Protein AF-A0AAN9YQV9-F1 (afdb_monomer)

Nearest PDB structures (foldseek):
  4joi-assembly2_B  TM=7.144E-01  e=4.362E-05  Homo sapiens
  8soj-assembly1_B  TM=6.195E-01  e=3.407E-05  Enterovirus A71
  6w6w-assembly1_C  TM=7.157E-01  e=1.698E-04  Homo sapiens
  8c5y-assembly1_B  TM=7.338E-01  e=3.504E-03  Pyrococcus abyssi
  2pqa-assembly2_C  TM=7.792E-01  e=1.002E-02  Homo sapiens

Organism: NCBI:txid117547

Foldseek 3Di:
DWFFADWDDDFQKIWTWTGPPPPDTAIEMFGEDGDPPVPPPDDDDDDDDDDDDDDDDDDDPDPDQDARHVVVPPDDGGWDKDFDADWDADPNGTHGHGPTMDTDDDPVVVVVVVVVVVCCCVVPVVDDDDDDPVVVVVVVVVVVVVVVVVVVVVVVVVVVVVVVVVVVVVVVVVVVVVVVVVVVVPPPPDDDDDDDDDDDDDDDDYDDDDDDD

Structure (mmCIF, N/CA/C/O backbone):
data_AF-A0AAN9YQV9-F1
#
_entry.id   AF-A0AAN9YQV9-F1
#
loop_
_atom_site.group_PDB
_atom_site.id
_atom_site.type_symbol
_atom_site.label_atom_id
_atom_site.label_alt_id
_atom_site.label_comp_id
_atom_site.label_asym_id
_atom_site.label_entity_id
_atom_site.label_seq_id
_atom_site.pdbx_PDB_ins_code
_atom_site.Cartn_x
_atom_site.Cartn_y
_atom_site.Cartn_z
_atom_site.occupancy
_atom_site.B_iso_or_equiv
_atom_site.auth_seq_id
_atom_site.auth_comp_id
_atom_site.auth_asym_id
_atom_site.auth_atom_id
_atom_site.pdbx_PDB_model_num
ATOM 1 N N . MET A 1 1 ? 9.125 -5.423 -6.466 1.00 82.06 1 MET A N 1
ATOM 2 C CA . MET A 1 1 ? 10.098 -5.442 -7.576 1.00 8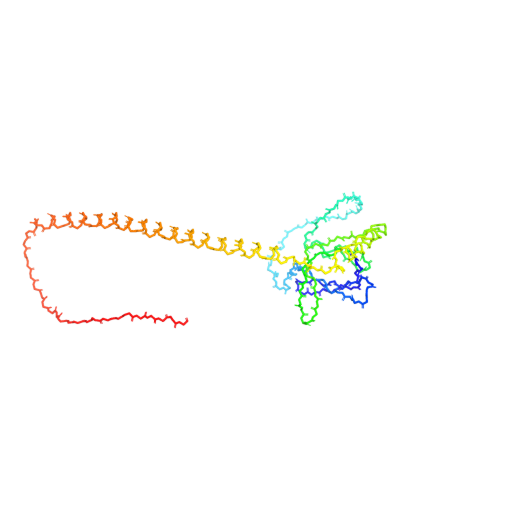2.06 1 MET A CA 1
ATOM 3 C C . MET A 1 1 ? 9.494 -6.259 -8.679 1.00 82.06 1 MET A C 1
ATOM 5 O O . MET A 1 1 ? 9.332 -7.452 -8.470 1.00 82.06 1 MET A O 1
ATOM 9 N N . TRP A 1 2 ? 9.198 -5.621 -9.800 1.00 88.88 2 TRP A N 1
ATOM 10 C CA . TRP A 1 2 ? 8.459 -6.203 -10.906 1.00 88.88 2 TRP A CA 1
ATOM 11 C C . TRP A 1 2 ? 8.964 -5.627 -12.246 1.00 88.88 2 TRP A C 1
ATOM 13 O O . TRP A 1 2 ? 9.570 -4.553 -12.249 1.00 88.88 2 TRP A O 1
ATOM 23 N N . VAL A 1 3 ? 8.723 -6.312 -13.364 1.00 94.00 3 VAL A N 1
ATOM 24 C CA . VAL A 1 3 ? 9.145 -5.907 -14.717 1.00 94.00 3 VAL A CA 1
ATOM 25 C C . VAL A 1 3 ? 8.000 -5.202 -15.437 1.00 94.00 3 VAL A C 1
ATOM 27 O O . VAL A 1 3 ? 6.880 -5.706 -15.469 1.00 94.00 3 VAL A O 1
ATOM 30 N N . VAL A 1 4 ? 8.264 -4.047 -16.045 1.00 95.31 4 VAL A N 1
ATOM 31 C CA . VAL A 1 4 ? 7.284 -3.371 -16.910 1.00 95.31 4 VAL A CA 1
ATOM 32 C C . VAL A 1 4 ? 7.155 -4.141 -18.222 1.00 95.31 4 VAL A C 1
ATOM 34 O O . VAL A 1 4 ? 8.139 -4.293 -18.940 1.00 95.31 4 VAL A O 1
ATOM 37 N N . VAL A 1 5 ? 5.952 -4.606 -18.556 1.00 96.56 5 VAL A N 1
ATOM 38 C CA . VAL A 1 5 ? 5.695 -5.403 -19.771 1.00 96.56 5 VAL A CA 1
ATOM 39 C C . VAL A 1 5 ? 4.868 -4.662 -20.820 1.00 96.56 5 VAL A C 1
ATOM 41 O O . VAL A 1 5 ? 4.976 -4.973 -22.001 1.00 96.56 5 VAL A O 1
ATOM 44 N N . ALA A 1 6 ? 4.086 -3.658 -20.418 1.00 96.19 6 ALA A N 1
ATOM 45 C CA . ALA A 1 6 ? 3.386 -2.775 -21.347 1.00 96.19 6 ALA A CA 1
ATOM 46 C C . ALA A 1 6 ? 3.197 -1.377 -20.753 1.00 96.19 6 ALA A C 1
ATOM 48 O O . ALA A 1 6 ? 3.168 -1.207 -19.529 1.00 96.19 6 ALA A O 1
ATOM 49 N N . ILE A 1 7 ? 3.060 -0.388 -21.635 1.00 94.88 7 ILE A N 1
ATOM 50 C CA . ILE A 1 7 ? 2.764 1.002 -21.294 1.00 94.88 7 ILE A CA 1
ATOM 51 C C . ILE A 1 7 ? 1.634 1.471 -22.201 1.00 94.88 7 ILE A C 1
ATOM 53 O O . ILE A 1 7 ? 1.783 1.487 -23.420 1.00 94.88 7 ILE A O 1
ATOM 57 N N . ASP A 1 8 ? 0.536 1.891 -21.587 1.00 93.69 8 ASP A N 1
ATOM 58 C CA . ASP A 1 8 ? -0.630 2.429 -22.268 1.00 93.69 8 ASP A CA 1
ATOM 59 C C . ASP A 1 8 ? -0.813 3.900 -21.887 1.00 93.69 8 ASP A C 1
ATOM 61 O O . ASP A 1 8 ? -0.971 4.259 -20.713 1.00 93.69 8 ASP A O 1
ATOM 65 N N . ASP A 1 9 ? -0.795 4.766 -22.896 1.00 90.25 9 ASP A N 1
ATOM 66 C CA . ASP A 1 9 ? -1.004 6.200 -22.738 1.00 90.25 9 ASP A CA 1
ATOM 67 C C . ASP A 1 9 ? -2.446 6.586 -23.042 1.00 90.25 9 ASP A C 1
ATOM 69 O O . ASP A 1 9 ? -2.949 6.418 -24.153 1.00 90.25 9 ASP A O 1
ATOM 73 N N . PHE A 1 10 ? -3.098 7.191 -22.055 1.00 88.19 10 PHE A N 1
ATOM 74 C CA . PHE A 1 10 ? -4.446 7.719 -22.171 1.00 88.19 10 PHE A CA 1
ATOM 75 C C . PHE A 1 10 ? -4.474 9.211 -21.841 1.00 88.19 10 PHE A C 1
ATOM 77 O O . PHE A 1 10 ? -3.552 9.797 -21.267 1.00 88.19 10 PHE A O 1
ATOM 84 N N . TYR A 1 11 ? -5.584 9.868 -22.175 1.00 86.19 11 TYR A N 1
ATOM 85 C CA . TYR A 1 11 ? -5.734 11.289 -21.892 1.00 86.19 11 TYR A CA 1
ATOM 86 C C . TYR A 1 11 ? -5.703 11.563 -20.375 1.00 86.19 11 TYR A C 1
ATOM 88 O O . TYR A 1 11 ? -6.636 11.232 -19.637 1.00 86.19 11 TYR A O 1
ATOM 96 N N . GLY A 1 12 ? -4.618 12.188 -19.911 1.00 85.38 12 GLY A N 1
ATOM 97 C CA . GLY A 1 12 ? -4.399 12.557 -18.508 1.00 85.38 12 GLY A CA 1
ATOM 98 C C . GLY A 1 12 ? -4.002 11.405 -17.578 1.00 85.38 12 GLY A C 1
ATOM 99 O O . GLY A 1 12 ? -3.988 11.596 -16.361 1.00 85.38 12 GLY A O 1
ATOM 100 N N . HIS A 1 13 ? -3.711 10.215 -18.109 1.00 88.00 13 HIS A N 1
ATOM 101 C CA . HIS A 1 13 ? -3.176 9.110 -17.317 1.00 88.00 13 HIS A CA 1
ATOM 102 C C . HIS A 1 13 ? -2.317 8.166 -18.158 1.00 88.00 13 HIS A C 1
ATOM 104 O O . HIS A 1 13 ? -2.612 7.914 -19.320 1.00 88.00 13 HIS A O 1
ATOM 110 N N . ARG A 1 14 ? -1.274 7.614 -17.540 1.00 91.19 14 ARG A N 1
ATOM 111 C CA . ARG A 1 14 ? -0.438 6.546 -18.097 1.00 91.19 14 ARG A CA 1
ATOM 112 C C . ARG A 1 14 ? -0.624 5.295 -17.248 1.00 91.19 14 ARG A C 1
ATOM 114 O O . ARG A 1 14 ? -0.643 5.385 -16.016 1.00 91.19 14 ARG A O 1
ATOM 121 N N . VAL A 1 15 ? -0.791 4.149 -17.893 1.00 93.31 15 VAL A N 1
ATOM 122 C CA . VAL A 1 15 ? -0.968 2.848 -17.245 1.00 93.31 15 VAL A CA 1
ATOM 123 C C . VAL A 1 15 ? 0.216 1.962 -17.602 1.00 93.31 15 VAL A C 1
ATOM 125 O O . VAL A 1 15 ? 0.595 1.853 -18.759 1.00 93.31 15 VAL A O 1
ATOM 128 N N . TYR A 1 16 ? 0.812 1.346 -16.591 1.00 94.81 16 TYR A N 1
ATOM 129 C CA . TYR A 1 16 ? 1.874 0.363 -16.734 1.00 94.81 16 TYR A CA 1
ATOM 130 C C . TYR A 1 16 ? 1.301 -1.007 -16.426 1.00 94.81 16 TYR A C 1
ATOM 132 O O . TYR A 1 16 ? 0.746 -1.201 -15.344 1.00 94.81 16 TYR A O 1
ATOM 140 N N . THR A 1 17 ? 1.479 -1.960 -17.327 1.00 96.19 17 THR A N 1
ATOM 141 C CA . THR A 1 17 ? 1.268 -3.369 -16.998 1.00 96.19 17 THR A CA 1
ATOM 142 C C . THR A 1 17 ? 2.578 -3.929 -16.495 1.00 96.19 17 THR A C 1
ATOM 144 O O . THR A 1 17 ? 3.624 -3.756 -17.127 1.00 96.19 17 THR A O 1
ATOM 147 N N . ILE A 1 18 ? 2.526 -4.559 -15.328 1.00 95.06 18 ILE A N 1
ATOM 148 C CA . ILE A 1 18 ? 3.714 -4.977 -14.609 1.00 95.06 18 ILE A CA 1
ATOM 149 C C . ILE A 1 18 ? 3.600 -6.460 -14.237 1.00 95.06 18 ILE A C 1
ATOM 151 O O . ILE A 1 18 ? 2.559 -6.893 -13.743 1.00 95.06 18 ILE A O 1
ATOM 155 N N . ASP A 1 19 ? 4.673 -7.215 -14.475 1.00 95.25 19 ASP A N 1
ATOM 156 C CA . ASP A 1 19 ? 4.779 -8.648 -14.200 1.00 95.25 19 ASP A CA 1
ATOM 157 C C . ASP A 1 19 ? 5.777 -8.933 -13.070 1.00 95.25 19 ASP A C 1
ATOM 159 O O . ASP A 1 19 ? 6.893 -8.408 -13.045 1.00 95.25 19 ASP A O 1
ATOM 163 N N . ASP A 1 20 ? 5.372 -9.778 -12.129 1.00 90.81 20 ASP A N 1
ATOM 164 C CA . ASP A 1 20 ? 6.203 -10.250 -11.022 1.00 90.81 20 ASP A CA 1
ATOM 165 C C . ASP A 1 20 ? 6.533 -11.743 -11.102 1.00 90.81 20 ASP A C 1
ATOM 167 O O . ASP A 1 20 ? 7.094 -12.300 -10.156 1.00 90.81 20 ASP A O 1
ATOM 171 N N . SER A 1 21 ? 6.198 -12.380 -12.230 1.00 86.50 21 SER A N 1
ATOM 172 C CA . SER A 1 21 ? 6.422 -13.800 -12.493 1.00 86.50 21 SER A CA 1
ATOM 173 C C . SER A 1 21 ? 5.677 -14.736 -11.531 1.00 86.50 21 SER A C 1
ATOM 175 O O . SER A 1 21 ? 5.987 -15.926 -11.465 1.00 86.50 21 SER A O 1
ATOM 177 N N . THR A 1 22 ? 4.667 -14.240 -10.802 1.00 85.62 22 THR A N 1
ATOM 178 C CA . THR A 1 22 ? 3.795 -15.076 -9.954 1.00 85.62 22 THR A CA 1
ATOM 179 C C . THR A 1 22 ? 2.578 -15.638 -10.693 1.00 85.62 22 THR A C 1
ATOM 181 O O . THR A 1 22 ? 1.865 -16.477 -10.140 1.00 85.62 22 THR A O 1
ATOM 184 N N . GLY A 1 23 ? 2.373 -15.233 -11.952 1.00 85.38 23 GLY A N 1
ATOM 185 C CA . GLY A 1 23 ? 1.369 -15.792 -12.862 1.00 85.38 23 GLY A CA 1
ATOM 186 C C . GLY A 1 23 ? 0.218 -14.852 -13.235 1.00 85.38 23 GLY A C 1
ATOM 187 O O . GLY A 1 23 ? -0.575 -15.208 -14.102 1.00 85.38 23 GLY A O 1
ATOM 188 N N . GLU A 1 24 ? 0.125 -13.659 -12.640 1.00 90.88 24 GLU A N 1
ATOM 189 C CA . GLU A 1 24 ? -0.841 -12.627 -13.038 1.00 90.88 24 GLU A CA 1
ATOM 190 C C . GLU A 1 24 ? -0.168 -11.249 -13.062 1.00 90.88 24 GLU A C 1
ATOM 192 O O . GLU A 1 24 ? 0.472 -10.841 -12.094 1.00 90.88 24 GLU A O 1
ATOM 197 N N . CYS A 1 25 ? -0.324 -10.517 -14.166 1.00 94.56 25 CYS A N 1
ATOM 198 C CA . CYS A 1 25 ? 0.151 -9.140 -14.263 1.00 94.56 25 CYS A CA 1
ATOM 199 C C . CYS A 1 25 ? -0.828 -8.176 -13.586 1.00 94.56 25 CYS A C 1
ATOM 201 O O . CYS A 1 25 ? -2.038 -8.408 -13.555 1.00 94.56 25 CYS A O 1
ATOM 203 N N . ILE A 1 26 ? -0.315 -7.045 -13.107 1.00 95.38 26 ILE A N 1
ATOM 204 C CA . ILE A 1 26 ? -1.132 -5.996 -12.497 1.00 95.38 26 ILE A CA 1
ATOM 205 C C . ILE A 1 26 ? -0.931 -4.652 -13.188 1.00 95.38 26 ILE A C 1
ATOM 207 O O . ILE A 1 26 ? 0.186 -4.237 -13.501 1.00 95.38 26 ILE A O 1
ATOM 211 N N . GLU A 1 27 ? -2.036 -3.944 -13.392 1.00 95.31 27 GLU A N 1
ATOM 212 C CA . GLU A 1 27 ? -2.019 -2.590 -13.927 1.00 95.31 27 GLU A CA 1
ATOM 213 C C . GLU A 1 27 ? -1.689 -1.569 -12.834 1.00 95.31 27 GLU A C 1
ATOM 215 O O . GLU A 1 27 ? -2.229 -1.596 -11.722 1.00 95.31 27 GLU A O 1
ATOM 220 N N . CYS A 1 28 ? -0.842 -0.605 -13.173 1.00 94.19 28 CYS A N 1
ATOM 221 C CA . CYS A 1 28 ? -0.429 0.482 -12.303 1.00 94.19 28 CYS A CA 1
ATOM 222 C C . CYS A 1 28 ? -0.639 1.823 -13.013 1.00 94.19 28 CYS A C 1
ATOM 224 O O . CYS A 1 28 ? -0.009 2.100 -14.025 1.00 94.19 28 CYS A O 1
ATOM 226 N N . SER A 1 29 ? -1.507 2.683 -12.483 1.00 92.75 29 SER A N 1
ATOM 227 C CA . SER A 1 29 ? -1.867 3.961 -13.107 1.00 92.75 29 SER A CA 1
ATOM 228 C C . SER A 1 29 ? -1.168 5.146 -12.441 1.00 92.75 29 SER A C 1
ATOM 230 O O . SER A 1 29 ? -1.159 5.243 -11.206 1.00 92.75 29 SER A O 1
ATOM 232 N N . VAL A 1 30 ? -0.697 6.097 -13.245 1.00 90.88 30 VAL A N 1
ATOM 233 C CA . VAL A 1 30 ? -0.234 7.420 -12.808 1.00 90.88 30 VAL A CA 1
ATOM 234 C C . VAL A 1 30 ? -0.997 8.518 -13.550 1.00 90.88 30 VAL A C 1
ATOM 236 O O . VAL A 1 30 ? -1.271 8.410 -14.743 1.00 90.88 30 VAL A O 1
ATOM 239 N N . GLU A 1 31 ? -1.362 9.582 -12.839 1.00 87.88 31 GLU A N 1
ATOM 240 C CA . GLU A 1 31 ? -1.959 10.771 -13.453 1.00 87.88 31 GLU A CA 1
ATOM 241 C C . GLU A 1 31 ? -0.864 11.571 -14.161 1.00 87.88 31 GLU A C 1
ATOM 243 O O . GLU A 1 31 ? 0.146 11.935 -13.551 1.00 87.88 31 GLU A O 1
ATOM 248 N N . THR A 1 32 ? -1.071 11.847 -15.446 1.00 81.50 32 THR A N 1
ATOM 249 C CA . THR A 1 32 ? -0.168 12.665 -16.256 1.00 81.50 32 THR A CA 1
ATOM 250 C C . THR A 1 32 ? -0.794 14.040 -16.495 1.00 81.50 32 THR A C 1
ATOM 252 O O . THR A 1 32 ? -2.023 14.161 -16.580 1.00 81.50 32 THR A O 1
ATOM 255 N N . PRO A 1 33 ? 0.012 15.115 -16.583 1.00 74.06 33 PRO A N 1
ATOM 256 C CA . PRO A 1 33 ? -0.499 16.419 -16.982 1.00 74.06 33 PRO A CA 1
ATOM 257 C C . PRO A 1 33 ? -1.235 16.299 -18.320 1.00 74.06 33 PRO A C 1
ATOM 259 O O . PRO A 1 33 ? -0.728 15.690 -19.261 1.00 74.06 33 PRO A O 1
ATOM 262 N N . LYS A 1 34 ? -2.445 16.864 -18.406 1.00 67.50 34 LYS A N 1
ATOM 263 C CA . LYS A 1 34 ? -3.224 16.836 -19.650 1.00 67.50 34 LYS A CA 1
ATOM 264 C C . LYS A 1 34 ? -2.427 17.550 -20.746 1.00 67.50 34 LYS A C 1
ATOM 266 O O . LYS A 1 34 ? -1.991 18.679 -20.502 1.00 67.50 34 LYS A O 1
ATOM 271 N N . PRO A 1 35 ? -2.263 16.950 -21.937 1.00 63.78 35 PRO A N 1
ATOM 272 C CA . PRO A 1 35 ? -1.679 17.675 -23.053 1.00 63.78 35 PRO A CA 1
ATOM 273 C C . PRO A 1 35 ? -2.543 18.914 -23.354 1.00 63.78 35 PRO A C 1
ATOM 275 O O . PRO A 1 35 ? -3.770 18.860 -23.183 1.00 63.78 35 PRO A O 1
ATOM 278 N N . PRO A 1 36 ? -1.938 20.047 -23.754 1.00 59.56 36 PRO A N 1
ATOM 279 C CA . PRO A 1 36 ? -2.697 21.238 -24.111 1.00 59.56 36 PRO A CA 1
ATOM 280 C C . PRO A 1 36 ? -3.683 20.888 -25.229 1.00 59.56 36 PRO A C 1
ATOM 282 O O . PRO A 1 36 ? -3.324 20.221 -26.199 1.00 59.56 36 PRO A O 1
ATOM 285 N N . LYS A 1 37 ? -4.944 21.312 -25.079 1.00 64.88 37 LYS A N 1
ATOM 286 C CA . LYS A 1 37 ? -5.982 21.069 -26.089 1.00 64.88 37 LYS A CA 1
ATOM 287 C C . LYS A 1 37 ? -5.506 21.618 -27.446 1.00 64.88 37 LYS A C 1
ATOM 289 O O . LYS A 1 37 ? -5.191 22.811 -27.508 1.00 64.88 37 LYS A O 1
ATOM 294 N N . PRO A 1 38 ? -5.494 20.818 -28.527 1.00 53.59 38 PRO A N 1
ATOM 295 C CA . PRO A 1 38 ? -5.274 21.349 -29.865 1.00 53.59 38 PRO A CA 1
ATOM 296 C C . PRO A 1 38 ? -6.479 22.232 -30.217 1.00 53.59 38 PRO A C 1
ATOM 298 O O . PRO A 1 38 ? -7.581 21.734 -30.424 1.00 53.59 38 PRO A O 1
ATOM 301 N N . GLY A 1 39 ? -6.297 23.554 -30.169 1.00 55.06 39 GLY A N 1
ATOM 302 C CA . GLY A 1 39 ? -7.366 24.526 -30.436 1.00 55.06 39 GLY A CA 1
ATOM 303 C C . GLY A 1 39 ? -7.281 25.849 -29.670 1.00 55.06 39 GLY A C 1
ATOM 304 O O . GLY A 1 39 ? -8.048 26.756 -29.965 1.00 55.06 39 GLY A O 1
ATOM 305 N N . ALA A 1 40 ? -6.351 26.009 -28.724 1.00 49.56 40 ALA A N 1
ATOM 306 C CA . ALA A 1 40 ? -6.092 27.297 -28.071 1.00 49.56 40 ALA A CA 1
ATOM 307 C C . ALA A 1 40 ? -4.756 27.901 -28.540 1.00 49.56 40 ALA A C 1
ATOM 309 O O . ALA A 1 40 ? -3.869 28.173 -27.738 1.00 49.56 40 ALA A O 1
ATOM 310 N N . GLN A 1 41 ? -4.594 28.084 -29.853 1.00 43.47 41 GLN A N 1
ATOM 311 C CA . GLN A 1 41 ? -3.557 28.959 -30.406 1.00 43.47 41 GLN A CA 1
ATOM 312 C C . GLN A 1 41 ? -4.187 30.318 -30.721 1.00 43.47 41 GLN A C 1
ATOM 314 O O . GLN A 1 41 ? -4.615 30.589 -31.836 1.00 43.47 41 GLN A O 1
ATOM 319 N N . GLY A 1 42 ? -4.277 31.163 -29.694 1.00 38.41 42 GLY A N 1
ATOM 320 C CA . GLY A 1 42 ? -4.453 32.602 -29.846 1.00 38.41 42 GLY A CA 1
ATOM 321 C C . GLY A 1 42 ? -3.086 33.271 -29.741 1.00 38.41 42 GLY A C 1
ATOM 322 O O . GLY A 1 42 ? -2.526 33.335 -28.653 1.00 38.41 42 GLY A O 1
ATOM 323 N N . ALA A 1 43 ? -2.557 33.680 -30.893 1.00 43.16 43 ALA A N 1
ATOM 324 C CA . ALA A 1 43 ? -1.438 34.589 -31.151 1.00 43.16 43 ALA A CA 1
ATOM 325 C C . ALA A 1 43 ? -0.559 35.051 -29.964 1.00 43.16 43 ALA A C 1
ATOM 327 O O . ALA A 1 43 ? -0.964 35.898 -29.168 1.00 43.16 43 ALA A O 1
ATOM 328 N N . LYS A 1 44 ? 0.712 34.621 -29.974 1.00 35.78 44 LYS A N 1
ATOM 329 C CA . LYS A 1 44 ? 1.879 35.500 -29.762 1.00 35.78 44 LYS A CA 1
ATOM 330 C C . LYS A 1 44 ? 3.178 34.800 -30.193 1.00 35.78 44 LYS A C 1
ATOM 332 O O . LYS A 1 44 ? 3.833 34.116 -29.415 1.00 35.78 44 LYS A O 1
ATOM 337 N N . GLU A 1 45 ? 3.527 34.993 -31.461 1.00 37.88 45 GLU A N 1
ATOM 338 C CA . GLU A 1 45 ? 4.918 35.096 -31.939 1.00 37.88 45 GLU A CA 1
ATOM 339 C C . GLU A 1 45 ? 5.540 36.335 -31.240 1.00 37.88 45 GLU A C 1
ATOM 341 O O . GLU A 1 45 ? 4.807 37.276 -30.935 1.00 37.88 45 GLU A O 1
ATOM 346 N N . VAL A 1 46 ? 6.801 36.425 -30.800 1.00 36.66 46 VAL A N 1
ATOM 347 C CA . VAL A 1 46 ? 8.124 36.413 -31.467 1.00 36.66 46 VAL A CA 1
ATOM 348 C C . VAL A 1 46 ? 9.135 36.315 -30.282 1.00 36.66 46 VAL A C 1
ATOM 350 O O . VAL A 1 46 ? 8.877 36.915 -29.243 1.00 36.66 46 VAL A O 1
ATOM 353 N N . ALA A 1 47 ? 10.249 35.570 -30.256 1.00 34.44 47 ALA A N 1
ATOM 354 C CA . ALA A 1 47 ? 11.481 35.833 -30.998 1.00 34.44 47 ALA A CA 1
ATOM 355 C C . ALA A 1 47 ? 12.583 34.780 -30.711 1.00 34.44 47 ALA A C 1
ATOM 357 O O . ALA A 1 47 ? 12.887 34.494 -29.559 1.00 34.44 47 ALA A O 1
ATOM 358 N N . ARG A 1 48 ? 13.243 34.343 -31.794 1.00 31.39 48 ARG A N 1
ATOM 359 C CA . ARG A 1 48 ? 14.703 34.174 -31.991 1.00 31.39 48 ARG A CA 1
ATOM 360 C C . ARG A 1 48 ? 15.552 33.317 -31.024 1.00 31.39 48 ARG A C 1
ATOM 362 O O . ARG A 1 48 ? 15.972 33.784 -29.976 1.00 31.39 48 ARG A O 1
ATOM 369 N N . GLY A 1 49 ? 16.083 32.229 -31.598 1.00 28.72 49 GLY A N 1
ATOM 370 C CA . GLY A 1 49 ? 17.529 32.110 -31.864 1.00 28.72 49 GLY A CA 1
ATOM 371 C C . GLY A 1 49 ? 18.310 31.060 -31.065 1.00 28.72 49 GLY A C 1
ATOM 372 O O . GLY A 1 49 ? 18.283 31.068 -29.843 1.00 28.72 49 GLY A O 1
ATOM 373 N N . GLY A 1 50 ? 19.103 30.235 -31.764 1.00 28.08 50 GLY A N 1
ATOM 374 C CA . GLY A 1 50 ? 20.288 29.589 -31.180 1.00 28.08 50 GLY A CA 1
ATOM 375 C C . GLY A 1 50 ? 20.506 28.126 -31.566 1.00 28.08 50 GLY A C 1
ATOM 376 O O . GLY A 1 50 ? 19.684 27.273 -31.270 1.00 28.08 50 GLY A O 1
ATOM 377 N N . ALA A 1 51 ? 21.633 27.864 -32.223 1.00 29.95 51 ALA A N 1
ATOM 378 C CA . ALA A 1 51 ? 22.076 26.595 -32.786 1.00 29.95 51 ALA A CA 1
ATOM 379 C C . ALA A 1 51 ? 22.548 25.534 -31.764 1.00 29.95 51 ALA A C 1
ATOM 381 O O . ALA A 1 51 ? 22.884 25.835 -30.625 1.00 29.95 51 ALA A O 1
ATOM 382 N N . ALA A 1 52 ? 22.597 24.297 -32.270 1.00 33.88 52 ALA A N 1
ATOM 383 C CA . ALA A 1 52 ? 23.337 23.097 -31.860 1.00 33.88 52 ALA A CA 1
ATOM 384 C C . ALA A 1 52 ? 24.420 23.205 -30.760 1.00 33.88 52 ALA A C 1
ATOM 386 O O . ALA A 1 52 ? 25.287 24.069 -30.831 1.00 33.88 52 ALA A O 1
ATOM 387 N N . SER A 1 53 ? 24.486 22.200 -29.868 1.00 32.69 53 SER A N 1
ATOM 388 C CA . SER A 1 53 ? 25.651 21.295 -29.705 1.00 32.69 53 SER A CA 1
ATOM 389 C C . SER A 1 53 ? 25.530 20.386 -28.463 1.00 32.69 53 SER A C 1
ATOM 391 O O . SER A 1 53 ? 25.401 20.854 -27.340 1.00 32.69 53 SER A O 1
ATOM 393 N N . SER A 1 54 ? 25.613 19.077 -28.717 1.00 35.31 54 SER A N 1
ATOM 394 C CA . SER A 1 54 ? 26.430 18.053 -28.037 1.00 35.31 54 SER A CA 1
ATOM 395 C C . SER A 1 54 ? 26.493 17.932 -26.499 1.00 35.31 54 SER A C 1
ATOM 397 O O . SER A 1 54 ? 27.057 18.765 -25.805 1.00 35.31 54 SER A O 1
ATOM 399 N N . SER A 1 55 ? 26.151 16.717 -26.040 1.00 34.75 55 SER A N 1
ATOM 400 C CA . SER A 1 55 ? 26.963 15.862 -25.145 1.00 34.75 55 SER A CA 1
ATOM 401 C C . SER A 1 55 ? 27.434 16.431 -23.791 1.00 34.75 55 SER A C 1
ATOM 403 O O . SER A 1 55 ? 28.448 17.123 -23.736 1.00 34.75 55 SER A O 1
ATOM 405 N N . ARG A 1 56 ? 26.907 15.885 -22.682 1.00 33.75 56 ARG A N 1
ATOM 406 C CA . ARG A 1 56 ? 27.658 14.948 -21.810 1.00 33.75 56 ARG A CA 1
ATOM 407 C C . ARG A 1 56 ? 26.848 14.490 -20.594 1.00 33.75 56 ARG A C 1
ATOM 409 O O . ARG A 1 56 ? 26.212 15.269 -19.899 1.00 33.75 56 ARG A O 1
ATOM 416 N N . THR A 1 57 ? 26.977 13.191 -20.353 1.00 36.47 57 THR A N 1
ATOM 417 C CA . THR A 1 57 ? 26.933 12.482 -19.071 1.00 36.47 57 THR A CA 1
ATOM 418 C C . THR A 1 57 ? 27.241 13.329 -17.835 1.00 36.47 57 THR A C 1
ATOM 420 O O . THR A 1 57 ? 28.323 13.905 -17.735 1.00 36.47 57 THR A O 1
ATOM 423 N N . ALA A 1 58 ? 26.367 13.236 -16.834 1.00 33.19 58 ALA A N 1
ATOM 424 C CA . ALA A 1 58 ? 26.737 13.360 -15.431 1.00 33.19 58 ALA A CA 1
ATOM 425 C C . ALA A 1 58 ? 25.920 12.351 -14.613 1.00 33.19 58 ALA A C 1
ATOM 427 O O . ALA A 1 58 ? 24.711 12.470 -14.430 1.00 33.19 58 ALA A O 1
ATOM 428 N N . THR A 1 59 ? 26.625 11.320 -14.164 1.00 40.12 59 THR A N 1
ATOM 429 C CA . THR A 1 59 ? 26.262 10.411 -13.083 1.00 40.12 59 THR A CA 1
ATOM 430 C C . THR A 1 59 ? 25.817 11.186 -11.846 1.00 40.12 59 THR A C 1
ATOM 432 O O . THR A 1 59 ? 26.620 11.889 -11.237 1.00 40.12 59 THR A O 1
ATOM 435 N N . ALA A 1 60 ? 24.568 10.992 -11.432 1.00 35.22 60 ALA A N 1
ATOM 436 C CA . ALA A 1 60 ? 24.106 11.342 -10.098 1.00 35.22 60 ALA A CA 1
ATOM 437 C C . ALA A 1 60 ? 23.422 10.114 -9.489 1.00 35.22 60 ALA A C 1
ATOM 439 O O . ALA A 1 60 ? 22.252 9.828 -9.739 1.00 35.22 60 ALA A O 1
ATOM 440 N N . GLN A 1 61 ? 24.189 9.368 -8.690 1.00 44.75 61 GLN A N 1
ATOM 441 C CA . GLN A 1 61 ? 23.633 8.516 -7.649 1.00 44.75 61 GLN A CA 1
ATOM 442 C C . GLN A 1 61 ? 22.864 9.421 -6.687 1.00 44.75 61 GLN A C 1
ATOM 444 O O . GLN A 1 61 ? 23.437 10.110 -5.850 1.00 44.75 61 GLN A O 1
ATOM 449 N N . GLY A 1 62 ? 21.550 9.433 -6.837 1.00 36.97 62 GLY A N 1
ATOM 450 C CA . GLY A 1 62 ? 20.637 10.074 -5.915 1.00 36.97 62 GLY A CA 1
ATOM 451 C C . GLY A 1 62 ? 19.372 9.246 -5.890 1.00 36.97 62 GLY A C 1
ATOM 452 O O . GLY A 1 62 ? 18.748 9.029 -6.924 1.00 36.97 62 GLY A O 1
ATOM 453 N N . THR A 1 63 ? 18.998 8.757 -4.712 1.00 46.09 63 THR A N 1
ATOM 454 C CA . THR A 1 63 ? 17.676 8.193 -4.435 1.00 46.09 63 THR A CA 1
ATOM 455 C C . THR A 1 63 ? 16.625 9.292 -4.590 1.00 46.09 63 THR A C 1
ATOM 457 O O . THR A 1 63 ? 16.120 9.838 -3.609 1.00 46.09 63 THR A O 1
ATOM 460 N N . ALA A 1 64 ? 16.330 9.667 -5.832 1.00 45.22 64 ALA A N 1
ATOM 461 C CA . ALA A 1 64 ? 15.329 10.657 -6.160 1.00 45.22 64 ALA A CA 1
ATOM 462 C C . ALA A 1 64 ? 13.957 9.999 -6.007 1.00 45.22 64 ALA A C 1
ATOM 464 O O . ALA A 1 64 ? 13.570 9.109 -6.760 1.00 45.22 64 ALA A O 1
ATOM 465 N N . THR A 1 65 ? 13.226 10.411 -4.974 1.00 45.59 65 THR A N 1
ATOM 466 C CA . THR A 1 65 ? 11.787 10.164 -4.908 1.00 45.59 65 THR A CA 1
ATOM 467 C C . THR A 1 65 ? 11.147 11.164 -5.861 1.00 45.59 65 THR A C 1
ATOM 469 O O . THR A 1 65 ? 10.907 12.309 -5.492 1.00 45.59 65 THR A O 1
ATOM 472 N N . THR A 1 66 ? 10.985 10.764 -7.117 1.00 50.69 66 THR A N 1
ATOM 473 C CA . THR A 1 66 ? 10.481 11.620 -8.190 1.00 50.69 66 THR A CA 1
ATOM 474 C C . THR A 1 66 ? 8.956 11.725 -8.136 1.00 50.69 66 THR A C 1
ATOM 476 O O . THR A 1 66 ? 8.244 10.758 -7.861 1.00 50.69 66 THR A O 1
ATOM 479 N N . SER A 1 67 ? 8.455 12.944 -8.343 1.00 52.53 67 SER A N 1
ATOM 480 C CA . SER A 1 67 ? 7.030 13.273 -8.410 1.00 52.53 67 SER A CA 1
ATOM 481 C C . SER A 1 67 ? 6.358 12.607 -9.616 1.00 52.53 67 SER A C 1
ATOM 483 O O . SER A 1 67 ? 7.004 12.341 -10.629 1.00 52.53 67 SER A O 1
ATOM 485 N N . SER A 1 68 ? 5.045 12.365 -9.527 1.00 53.81 68 SER A N 1
ATOM 486 C CA . SER A 1 68 ? 4.251 11.577 -10.489 1.00 53.81 68 SER A CA 1
ATOM 487 C C . SER A 1 68 ? 4.407 11.960 -11.963 1.00 53.81 68 SER A C 1
ATOM 489 O O . SER A 1 68 ? 4.315 11.085 -12.817 1.00 53.81 68 SER A O 1
ATOM 491 N N . SER A 1 69 ? 4.675 13.230 -12.277 1.00 52.81 69 SER A N 1
ATOM 492 C CA . SER A 1 69 ? 4.879 13.688 -13.655 1.00 52.81 69 SER A CA 1
ATOM 493 C C . SER A 1 69 ? 6.254 13.326 -14.222 1.00 52.81 69 SER A C 1
ATOM 495 O O . SER A 1 69 ? 6.370 13.134 -15.426 1.00 52.81 69 SER A O 1
ATOM 497 N N . VAL A 1 70 ? 7.285 13.215 -13.378 1.00 52.69 70 VAL A N 1
ATOM 498 C CA . VAL A 1 70 ? 8.641 12.807 -13.789 1.00 52.69 70 VAL A CA 1
ATOM 499 C C . VAL A 1 70 ? 8.708 11.287 -13.956 1.00 52.69 70 VAL A C 1
ATOM 501 O O . VAL A 1 70 ? 9.366 10.788 -14.861 1.00 52.69 70 VAL A O 1
ATOM 504 N N . LEU A 1 71 ? 7.923 10.548 -13.163 1.00 61.72 71 LEU A N 1
ATOM 505 C CA . LEU A 1 71 ? 7.813 9.088 -13.255 1.00 61.72 71 LEU A CA 1
ATOM 506 C C . LEU A 1 71 ? 7.324 8.591 -14.617 1.00 61.72 71 LEU A C 1
ATOM 508 O O . LEU A 1 71 ? 7.605 7.453 -14.975 1.00 61.72 71 LEU A O 1
ATOM 512 N N . ALA A 1 72 ? 6.567 9.415 -15.348 1.00 59.38 72 ALA A N 1
ATOM 513 C CA . ALA A 1 72 ? 6.069 9.049 -16.662 1.00 59.38 72 ALA A CA 1
ATOM 514 C C . ALA A 1 72 ? 7.200 8.930 -17.691 1.00 59.38 72 ALA A C 1
ATOM 516 O O . ALA A 1 72 ? 7.214 7.970 -18.445 1.00 59.38 72 ALA A O 1
ATOM 517 N N . ALA A 1 73 ? 8.153 9.863 -17.719 1.00 62.44 73 ALA A N 1
ATOM 518 C CA . ALA A 1 73 ? 9.124 9.953 -18.812 1.00 62.44 73 ALA A CA 1
ATOM 519 C C . ALA A 1 73 ? 10.298 8.960 -18.708 1.00 62.44 73 ALA A C 1
ATOM 521 O O . ALA A 1 73 ? 10.863 8.596 -19.734 1.00 62.44 73 ALA A O 1
ATOM 522 N N . ASP A 1 74 ? 10.642 8.507 -17.499 1.00 82.69 74 ASP A N 1
ATOM 523 C CA . ASP A 1 74 ? 11.887 7.760 -17.245 1.00 82.69 74 ASP A CA 1
ATOM 524 C C . ASP A 1 74 ? 11.721 6.228 -17.188 1.00 82.69 74 ASP A C 1
ATOM 526 O O . ASP A 1 74 ? 12.700 5.508 -16.968 1.00 82.69 74 ASP A O 1
ATOM 530 N N . ILE A 1 75 ? 10.494 5.718 -17.334 1.00 89.56 75 ILE A N 1
ATOM 531 C CA . ILE A 1 75 ? 10.175 4.288 -17.218 1.00 89.56 75 ILE A CA 1
ATOM 532 C C . ILE A 1 75 ? 9.746 3.753 -18.577 1.00 89.56 75 ILE A C 1
ATOM 534 O O . ILE A 1 75 ? 8.799 4.264 -19.171 1.00 89.56 75 ILE A O 1
ATOM 538 N N . ASP A 1 76 ? 10.414 2.689 -19.015 1.00 92.25 76 ASP A N 1
ATOM 539 C CA . ASP A 1 76 ? 10.135 2.003 -20.276 1.00 92.25 76 ASP A CA 1
ATOM 540 C C . ASP A 1 76 ? 9.890 0.501 -20.060 1.00 92.25 76 ASP A C 1
ATOM 542 O O . ASP A 1 76 ? 10.163 -0.053 -18.987 1.00 92.25 76 ASP A O 1
ATOM 546 N N . VAL A 1 77 ? 9.376 -0.163 -21.093 1.00 94.75 77 VAL A N 1
ATOM 547 C CA . VAL A 1 77 ? 9.181 -1.614 -21.135 1.00 94.75 77 VAL A CA 1
ATOM 548 C C . VAL A 1 77 ? 10.518 -2.338 -20.932 1.00 94.75 77 VAL A C 1
ATOM 550 O O . VAL A 1 77 ? 11.568 -1.919 -21.414 1.00 94.75 77 VAL A O 1
ATOM 553 N N . GLY A 1 78 ? 10.489 -3.434 -20.174 1.00 93.44 78 GLY A N 1
ATOM 554 C CA . GLY A 1 78 ? 11.660 -4.223 -19.792 1.00 93.44 78 GLY A CA 1
ATOM 555 C C . GLY A 1 78 ? 12.412 -3.683 -18.574 1.00 93.44 78 GLY A C 1
ATOM 556 O O . GLY A 1 78 ? 13.299 -4.362 -18.058 1.00 93.44 78 GLY A O 1
ATOM 557 N N . MET A 1 79 ? 12.068 -2.494 -18.066 1.00 93.00 79 MET A N 1
ATOM 558 C CA . MET A 1 79 ? 12.679 -1.984 -16.840 1.00 93.00 79 MET A CA 1
ATOM 559 C C . MET A 1 79 ? 12.134 -2.689 -15.596 1.00 93.00 79 MET A C 1
ATOM 561 O O . MET A 1 79 ? 10.936 -2.947 -15.472 1.00 93.00 79 MET A O 1
ATOM 565 N N . VAL A 1 80 ? 13.023 -2.923 -14.629 1.00 92.69 80 VAL A N 1
ATOM 566 C CA . VAL A 1 80 ? 12.663 -3.437 -13.306 1.00 92.69 80 VAL A CA 1
ATOM 567 C C . VAL A 1 80 ? 12.383 -2.273 -12.362 1.00 92.69 80 VAL A C 1
ATOM 569 O O . VAL A 1 80 ? 13.195 -1.355 -12.206 1.00 92.69 80 VAL A O 1
ATOM 572 N N . VAL A 1 81 ? 11.228 -2.310 -11.704 1.00 92.38 81 VAL A N 1
ATOM 573 C CA . VAL A 1 81 ? 10.744 -1.227 -10.845 1.00 92.38 81 VAL A CA 1
ATOM 574 C C . VAL A 1 81 ? 10.216 -1.737 -9.501 1.00 92.38 81 VAL A C 1
ATOM 576 O O . VAL A 1 81 ? 9.659 -2.828 -9.375 1.00 92.38 81 VAL A O 1
ATOM 579 N N . ASP A 1 82 ? 10.382 -0.928 -8.458 1.00 91.81 82 ASP A N 1
ATOM 580 C CA . ASP A 1 82 ? 9.663 -1.038 -7.189 1.00 91.81 82 ASP A CA 1
ATOM 581 C C . ASP A 1 82 ? 8.515 -0.028 -7.187 1.00 91.81 82 ASP A C 1
ATOM 583 O O . ASP A 1 82 ? 8.747 1.180 -7.099 1.00 91.81 82 ASP A O 1
ATOM 587 N N . VAL A 1 83 ? 7.279 -0.513 -7.305 1.00 91.81 83 VAL A N 1
ATOM 588 C CA . VAL A 1 83 ? 6.073 0.320 -7.307 1.00 91.81 83 VAL A CA 1
ATOM 589 C C . VAL A 1 83 ? 5.419 0.279 -5.936 1.00 91.81 83 VAL A C 1
ATOM 591 O O . VAL A 1 83 ? 5.104 -0.779 -5.396 1.00 91.81 83 VAL A O 1
ATOM 594 N N . LYS A 1 84 ? 5.153 1.462 -5.387 1.00 92.50 84 LYS A N 1
ATOM 595 C CA . LYS A 1 84 ? 4.389 1.655 -4.158 1.00 92.50 84 LYS A CA 1
ATOM 596 C C . LYS A 1 84 ? 3.180 2.516 -4.452 1.00 92.50 84 LYS A C 1
ATOM 598 O O . LYS A 1 84 ? 3.269 3.578 -5.075 1.00 92.50 84 LYS A O 1
ATOM 603 N N . GLY A 1 85 ? 2.035 2.071 -3.968 1.00 93.56 85 GLY A N 1
ATOM 604 C CA . GLY A 1 85 ? 0.784 2.740 -4.251 1.00 93.56 85 GLY A CA 1
ATOM 605 C C . GLY A 1 85 ? -0.369 2.201 -3.433 1.00 93.56 85 GLY A C 1
ATOM 606 O O . GLY A 1 85 ? -0.196 1.401 -2.514 1.00 93.56 85 GLY A O 1
ATOM 607 N N . ARG A 1 86 ? -1.563 2.666 -3.785 1.00 94.56 86 ARG A N 1
ATOM 608 C CA . ARG A 1 86 ? -2.813 2.173 -3.208 1.00 94.56 86 ARG A CA 1
ATOM 609 C C . ARG A 1 86 ? -3.476 1.225 -4.189 1.00 94.56 86 ARG A C 1
ATOM 611 O O . ARG A 1 86 ? -3.614 1.567 -5.360 1.00 94.56 86 ARG A O 1
ATOM 618 N N . VAL A 1 87 ? -3.926 0.080 -3.693 1.00 95.62 87 VAL A N 1
ATOM 619 C CA . VAL A 1 87 ? -4.768 -0.832 -4.470 1.00 95.62 87 VAL A CA 1
ATOM 620 C C . VAL A 1 87 ? -6.165 -0.222 -4.596 1.00 95.62 87 VAL A C 1
ATOM 622 O O . VAL A 1 87 ? -6.738 0.251 -3.614 1.00 95.62 87 VAL A O 1
ATOM 625 N N . LYS A 1 88 ? -6.701 -0.225 -5.812 1.00 94.75 88 LYS A N 1
ATOM 626 C CA . LYS A 1 88 ? -8.050 0.206 -6.175 1.00 94.75 88 LYS A CA 1
ATOM 627 C C . LYS A 1 88 ? -8.686 -0.874 -7.055 1.00 94.75 88 LYS A C 1
ATOM 629 O O . LYS A 1 88 ? -7.986 -1.613 -7.738 1.00 94.75 88 LYS A O 1
ATOM 634 N N . LEU A 1 89 ? -10.012 -0.949 -7.046 1.00 95.12 89 LEU A N 1
ATOM 635 C CA . LEU A 1 89 ? -10.776 -1.714 -8.028 1.00 95.12 89 LEU A CA 1
ATOM 636 C C . LEU A 1 89 ? -11.233 -0.791 -9.165 1.00 95.12 89 LEU A C 1
ATOM 638 O O . LEU A 1 89 ? -11.771 0.294 -8.917 1.00 95.12 89 LEU A O 1
ATOM 642 N N . PHE A 1 90 ? -11.013 -1.210 -10.405 1.00 89.06 90 PHE A N 1
ATOM 643 C CA . PHE A 1 90 ? -11.478 -0.536 -11.611 1.00 89.06 90 PHE A CA 1
ATOM 644 C C . PHE A 1 90 ? -12.024 -1.583 -12.578 1.00 89.06 90 PHE A C 1
ATOM 646 O O . PHE A 1 90 ? -11.293 -2.483 -12.975 1.00 89.06 90 PHE A O 1
ATOM 653 N N . ARG A 1 91 ? -13.315 -1.482 -12.928 1.00 91.25 91 ARG A N 1
ATOM 654 C CA . ARG A 1 91 ? -14.011 -2.471 -13.777 1.00 91.25 91 ARG A CA 1
ATOM 655 C C . ARG A 1 91 ? -13.777 -3.915 -13.296 1.00 91.25 91 ARG A C 1
ATOM 657 O O . ARG A 1 91 ? -13.374 -4.774 -14.070 1.00 91.25 91 ARG A O 1
ATOM 664 N N . ASP A 1 92 ? -13.931 -4.129 -11.988 1.00 93.00 92 ASP A N 1
ATOM 665 C CA . ASP A 1 92 ? -13.711 -5.410 -11.295 1.00 93.00 92 ASP A CA 1
ATOM 666 C C . ASP A 1 92 ? -12.293 -6.003 -11.402 1.00 93.00 92 ASP A C 1
ATOM 668 O O . ASP A 1 92 ? -12.045 -7.131 -10.978 1.00 93.00 92 ASP A O 1
ATOM 672 N N . ARG A 1 93 ? -11.321 -5.223 -11.888 1.00 92.69 93 ARG A N 1
ATOM 673 C CA . ARG A 1 93 ? -9.894 -5.561 -11.883 1.00 92.69 93 ARG A CA 1
ATOM 674 C C . ARG A 1 93 ? -9.154 -4.767 -10.813 1.00 92.69 93 ARG A C 1
ATOM 676 O O . ARG A 1 93 ? 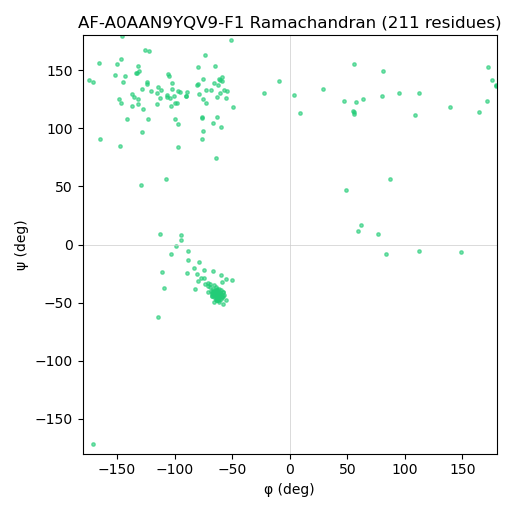-9.488 -3.617 -10.520 1.00 92.69 93 ARG A O 1
ATOM 683 N N . LYS A 1 94 ? -8.148 -5.390 -10.196 1.00 94.31 94 LYS A N 1
ATOM 684 C CA . LYS A 1 94 ? -7.269 -4.718 -9.232 1.00 94.31 94 LYS A CA 1
ATOM 685 C C . LYS A 1 94 ? -6.244 -3.886 -9.994 1.00 94.31 94 LYS A C 1
ATOM 687 O O . LYS A 1 94 ? -5.560 -4.398 -10.868 1.00 94.31 94 LYS A O 1
ATOM 692 N N . GLN A 1 95 ? -6.124 -2.624 -9.611 1.00 95.12 95 GLN A N 1
ATOM 693 C CA . GLN A 1 95 ? -5.166 -1.677 -10.164 1.00 95.12 95 GLN A CA 1
ATOM 694 C C . GLN A 1 95 ? -4.434 -0.966 -9.026 1.00 95.12 95 GLN A C 1
ATOM 696 O O . GLN A 1 95 ? -5.002 -0.734 -7.955 1.00 95.12 95 GLN A O 1
ATOM 701 N N . ILE A 1 96 ? -3.182 -0.578 -9.244 1.00 95.06 96 ILE A N 1
ATOM 702 C CA . ILE A 1 96 ? -2.404 0.204 -8.282 1.00 95.06 96 ILE A CA 1
ATOM 703 C C . ILE A 1 96 ? -2.341 1.660 -8.730 1.00 95.06 96 ILE A C 1
ATOM 705 O O . ILE A 1 96 ? -1.774 1.983 -9.769 1.00 95.06 96 ILE A O 1
ATOM 709 N N . LYS A 1 97 ? -2.857 2.577 -7.908 1.00 93.69 97 LYS A N 1
ATOM 710 C CA . LYS A 1 97 ? -2.578 4.007 -8.075 1.00 93.69 97 LYS A CA 1
ATOM 711 C C . LYS A 1 97 ? -1.172 4.289 -7.558 1.00 93.69 97 LYS A C 1
ATOM 713 O O . LYS A 1 97 ? -0.947 4.249 -6.343 1.00 93.69 97 LYS A O 1
ATOM 718 N N . ILE A 1 98 ? -0.247 4.563 -8.475 1.00 92.44 98 ILE A N 1
ATOM 719 C CA . ILE A 1 98 ? 1.166 4.795 -8.171 1.00 92.44 98 ILE A CA 1
ATOM 720 C C . ILE A 1 98 ? 1.291 6.047 -7.299 1.00 92.44 98 ILE A C 1
ATOM 722 O O . ILE A 1 98 ? 0.781 7.115 -7.634 1.00 92.44 98 ILE A O 1
ATOM 726 N N . GLN A 1 99 ? 1.973 5.907 -6.163 1.00 90.56 99 GLN A N 1
ATOM 727 C CA . GLN A 1 99 ? 2.364 7.022 -5.295 1.00 90.56 99 GLN A CA 1
ATOM 728 C C . GLN A 1 99 ? 3.869 7.265 -5.349 1.00 90.56 99 GLN A C 1
ATOM 730 O O . GLN A 1 99 ? 4.316 8.407 -5.300 1.00 90.56 99 GLN A O 1
ATOM 735 N N . LYS A 1 100 ? 4.645 6.185 -5.440 1.00 89.56 100 LYS A N 1
ATOM 736 C CA . LYS A 1 100 ? 6.093 6.214 -5.590 1.00 89.56 100 LYS A CA 1
ATOM 737 C C . LYS A 1 100 ? 6.507 5.050 -6.473 1.00 89.56 100 LYS A C 1
ATOM 739 O O . LYS A 1 100 ? 6.002 3.945 -6.315 1.00 89.56 100 LYS A O 1
ATOM 744 N N . VAL A 1 101 ? 7.457 5.293 -7.356 1.00 88.62 101 VAL A N 1
ATOM 745 C CA . VAL A 1 101 ? 8.138 4.241 -8.103 1.00 88.62 101 VAL A CA 1
ATOM 746 C C . VAL A 1 101 ? 9.632 4.494 -8.034 1.00 88.62 101 VAL A C 1
ATOM 748 O O . VAL A 1 101 ? 10.077 5.637 -7.928 1.00 88.62 101 VAL A O 1
ATOM 751 N N . GLN A 1 102 ? 10.398 3.417 -8.029 1.00 89.06 102 GLN A N 1
ATOM 752 C CA . GLN A 1 102 ? 11.846 3.466 -8.032 1.00 89.06 102 GLN A CA 1
ATOM 753 C C . GLN A 1 102 ? 12.365 2.448 -9.038 1.00 89.06 102 GLN A C 1
ATOM 755 O O . GLN A 1 102 ? 12.020 1.272 -8.958 1.00 89.06 102 GLN A O 1
ATOM 760 N N . ARG A 1 103 ? 13.217 2.889 -9.964 1.00 89.88 103 ARG A N 1
ATOM 761 C CA . ARG A 1 103 ? 13.930 1.977 -10.859 1.00 89.88 103 ARG A CA 1
ATOM 762 C C . ARG A 1 103 ? 14.945 1.161 -10.062 1.00 89.88 103 ARG A C 1
ATOM 764 O O . ARG A 1 103 ? 15.707 1.715 -9.268 1.00 89.88 103 ARG A O 1
ATOM 771 N N . ILE A 1 104 ? 14.958 -0.144 -10.299 1.00 90.00 104 ILE A N 1
ATOM 772 C CA . ILE A 1 104 ? 15.968 -1.065 -9.787 1.00 90.00 104 ILE A CA 1
ATOM 773 C C .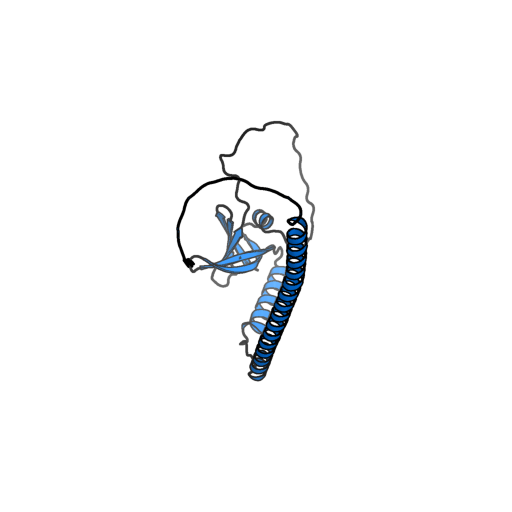 ILE A 1 104 ? 16.953 -1.307 -10.926 1.00 90.00 104 ILE A C 1
ATOM 775 O O . ILE A 1 104 ? 16.564 -1.667 -12.033 1.00 90.00 104 ILE A O 1
ATOM 779 N N . GLY A 1 105 ? 18.222 -0.989 -10.679 1.00 86.81 105 GLY A N 1
ATOM 780 C CA . GLY A 1 105 ? 19.233 -0.919 -11.735 1.00 86.81 105 GLY A CA 1
ATOM 781 C C . GLY A 1 105 ? 20.179 -2.113 -11.792 1.00 86.81 105 GLY A C 1
ATOM 782 O O . GLY A 1 105 ? 20.998 -2.170 -12.704 1.00 86.81 105 GLY A O 1
ATOM 783 N N . SER A 1 106 ? 20.133 -3.022 -10.814 1.00 91.19 106 SER A N 1
ATOM 784 C CA . SER A 1 106 ? 21.062 -4.149 -10.751 1.00 91.19 106 SER A CA 1
ATOM 785 C C . SER A 1 106 ? 20.415 -5.42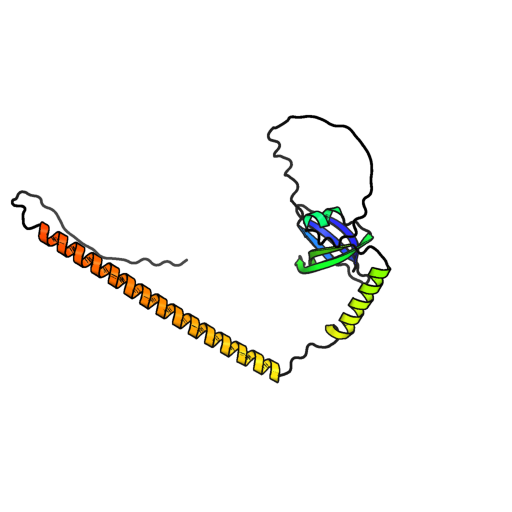8 -10.237 1.00 91.19 106 SER A C 1
ATOM 787 O O . SER A 1 106 ? 19.630 -5.416 -9.289 1.00 91.19 106 SER A O 1
ATOM 789 N N . THR A 1 107 ? 20.866 -6.555 -10.784 1.00 91.62 107 THR A N 1
ATOM 790 C CA . THR A 1 107 ? 20.444 -7.900 -10.370 1.00 91.62 107 THR A CA 1
ATOM 791 C C . THR A 1 107 ? 20.729 -8.171 -8.890 1.00 91.62 107 THR A C 1
ATOM 793 O O . THR A 1 107 ? 19.965 -8.851 -8.214 1.00 91.62 107 THR A O 1
ATOM 796 N N . ALA A 1 108 ? 21.796 -7.593 -8.330 1.00 93.06 108 ALA A N 1
ATOM 797 C CA . ALA A 1 108 ? 22.078 -7.718 -6.901 1.00 93.06 108 ALA A CA 1
ATOM 798 C C . ALA A 1 108 ? 20.981 -7.070 -6.034 1.00 93.06 108 ALA A C 1
ATOM 800 O O . ALA A 1 108 ? 20.586 -7.637 -5.015 1.00 93.06 108 ALA A O 1
ATOM 801 N N . GLN A 1 109 ? 20.463 -5.902 -6.439 1.00 91.62 109 GLN A N 1
ATOM 802 C CA . GLN A 1 109 ? 19.330 -5.275 -5.754 1.00 91.62 109 GLN A CA 1
ATOM 803 C C . GLN A 1 109 ? 18.070 -6.129 -5.901 1.00 91.62 109 GLN A C 1
ATOM 805 O O . GLN A 1 109 ? 17.336 -6.293 -4.929 1.00 91.62 109 GLN A O 1
ATOM 810 N N . GLU A 1 110 ? 17.845 -6.705 -7.081 1.00 90.56 110 GLU A N 1
ATOM 811 C CA . GLU A 1 110 ? 16.699 -7.576 -7.346 1.00 90.56 110 GLU A CA 1
ATOM 812 C C . GLU A 1 110 ? 16.645 -8.778 -6.396 1.00 90.56 110 GLU A C 1
ATOM 814 O O . GLU A 1 110 ? 15.654 -8.980 -5.689 1.00 90.56 110 GLU A O 1
ATOM 819 N N . VAL A 1 111 ? 17.757 -9.507 -6.279 1.00 92.06 111 VAL A N 1
ATOM 820 C CA . VAL A 1 111 ? 17.876 -10.661 -5.375 1.00 92.06 111 VAL A CA 1
ATOM 821 C C . VAL A 1 111 ? 17.629 -10.257 -3.916 1.00 92.06 111 VAL A C 1
ATOM 823 O O . VAL A 1 111 ? 16.939 -10.962 -3.177 1.00 92.06 111 VAL A O 1
ATOM 826 N N . GLN A 1 112 ? 18.119 -9.087 -3.491 1.00 92.00 112 GLN A N 1
ATOM 827 C CA . GLN A 1 112 ? 17.843 -8.570 -2.146 1.00 92.00 112 GLN A CA 1
ATOM 828 C C . GLN A 1 112 ? 16.356 -8.263 -1.925 1.00 92.00 112 GLN A C 1
ATOM 830 O O . GLN A 1 112 ? 15.846 -8.464 -0.820 1.00 92.00 112 GLN A O 1
ATOM 835 N N . PHE A 1 113 ? 15.649 -7.758 -2.939 1.00 89.94 113 PHE A N 1
ATOM 836 C CA . PHE A 1 113 ? 14.206 -7.534 -2.848 1.00 89.94 113 PHE A CA 1
ATOM 837 C C . PHE A 1 113 ? 13.439 -8.849 -2.727 1.00 89.94 113 PHE A C 1
ATOM 839 O O . PHE A 1 113 ? 12.524 -8.927 -1.907 1.00 89.94 113 PHE A O 1
ATOM 846 N N . TRP A 1 114 ? 13.828 -9.880 -3.477 1.00 90.56 114 TRP A N 1
ATOM 847 C CA . TRP A 1 114 ? 13.206 -11.202 -3.381 1.00 90.56 114 TRP A CA 1
ATOM 848 C C . TRP A 1 114 ? 13.363 -11.810 -1.993 1.00 90.56 114 TRP A C 1
ATOM 850 O O . TRP A 1 114 ? 12.363 -12.227 -1.409 1.00 90.56 114 TRP A O 1
ATOM 860 N N . GLY A 1 115 ? 14.569 -11.753 -1.416 1.00 93.75 115 GLY A N 1
ATOM 861 C CA . GLY A 1 115 ? 14.800 -12.198 -0.039 1.00 93.75 115 GLY A CA 1
ATOM 862 C C . GLY A 1 115 ? 13.882 -11.485 0.960 1.00 93.75 115 GLY A C 1
ATOM 863 O O . GLY A 1 115 ? 13.171 -12.130 1.727 1.00 93.75 115 GLY A O 1
ATOM 864 N N . LYS A 1 116 ? 13.786 -10.150 0.871 1.00 92.50 116 LYS A N 1
ATOM 865 C CA . LYS A 1 116 ? 12.910 -9.349 1.747 1.00 92.50 116 LYS A CA 1
ATOM 866 C C . LYS A 1 116 ? 11.430 -9.713 1.612 1.00 92.50 116 LYS A C 1
ATOM 868 O O . LYS A 1 116 ? 10.728 -9.773 2.618 1.00 92.50 116 LYS A O 1
ATOM 873 N N . ILE A 1 117 ? 10.940 -9.920 0.387 1.00 91.56 117 ILE A N 1
ATOM 874 C CA . ILE A 1 117 ? 9.536 -10.288 0.141 1.00 91.56 117 ILE A CA 1
ATOM 875 C C . ILE A 1 117 ? 9.259 -11.696 0.673 1.00 91.56 117 ILE A C 1
ATOM 877 O O . ILE A 1 117 ? 8.229 -11.911 1.313 1.00 91.56 117 ILE A O 1
ATOM 881 N N . GLN A 1 118 ? 10.174 -12.638 0.444 1.00 93.94 118 GLN A N 1
ATOM 882 C CA . GLN A 1 118 ? 10.056 -14.010 0.927 1.00 93.94 118 GLN A CA 1
ATOM 883 C C . GLN A 1 118 ? 10.026 -14.065 2.457 1.00 93.94 118 GLN A C 1
ATOM 885 O O . GLN A 1 118 ? 9.128 -14.693 3.023 1.00 93.94 118 GLN A O 1
ATOM 890 N N . ASP A 1 119 ? 10.946 -13.367 3.124 1.00 96.00 119 ASP A N 1
ATOM 891 C CA . ASP A 1 119 ? 10.992 -13.290 4.584 1.00 96.00 119 ASP A CA 1
ATOM 892 C C . ASP A 1 119 ? 9.730 -12.625 5.140 1.00 96.00 119 ASP A C 1
ATOM 894 O O . ASP A 1 119 ? 9.077 -13.174 6.022 1.00 96.00 119 ASP A O 1
ATOM 898 N N . PHE A 1 120 ? 9.295 -11.499 4.563 1.00 95.50 120 PHE A N 1
ATOM 899 C CA . PHE A 1 120 ? 8.060 -10.836 4.984 1.00 95.50 120 PHE A CA 1
ATOM 900 C C . PHE A 1 1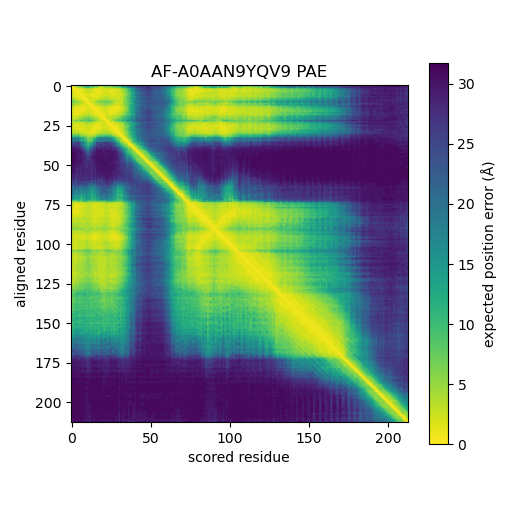20 ? 6.828 -11.732 4.801 1.00 95.50 120 PHE A C 1
ATOM 902 O O . PHE A 1 120 ? 5.956 -11.797 5.673 1.00 95.50 120 PHE A O 1
ATOM 909 N N . ARG A 1 121 ? 6.753 -12.469 3.689 1.00 94.19 121 ARG A N 1
ATOM 910 C CA . ARG A 1 121 ? 5.658 -13.408 3.452 1.00 94.19 121 ARG A CA 1
ATOM 911 C C . ARG A 1 121 ? 5.673 -14.529 4.486 1.00 94.19 121 ARG A C 1
ATOM 913 O O . ARG A 1 121 ? 4.616 -14.821 5.039 1.00 94.19 121 ARG A O 1
ATOM 920 N N . ARG A 1 122 ? 6.827 -15.140 4.761 1.00 96.31 122 ARG A N 1
ATOM 921 C CA . ARG A 1 122 ? 6.971 -16.246 5.722 1.00 96.31 122 ARG A CA 1
ATOM 922 C C . ARG A 1 122 ? 6.687 -15.790 7.155 1.00 96.31 122 ARG A C 1
ATOM 924 O O . ARG A 1 122 ? 5.888 -16.410 7.851 1.00 96.31 122 ARG A O 1
ATOM 931 N N . ASP A 1 123 ? 7.307 -14.692 7.569 1.00 96.44 123 ASP A N 1
ATOM 932 C CA . ASP A 1 123 ? 7.387 -14.298 8.976 1.00 96.44 123 ASP A CA 1
ATOM 933 C C . ASP A 1 123 ? 6.209 -13.419 9.413 1.00 96.44 123 ASP A C 1
ATOM 935 O O . ASP A 1 123 ? 5.868 -13.405 10.598 1.00 96.44 123 ASP A O 1
ATOM 939 N N . VAL A 1 124 ? 5.566 -12.712 8.472 1.00 95.75 124 VAL A N 1
ATOM 940 C CA . VAL A 1 124 ? 4.440 -11.806 8.749 1.00 95.75 124 VAL A CA 1
ATOM 941 C C . VAL A 1 124 ? 3.148 -12.302 8.108 1.00 95.75 124 VAL A C 1
ATOM 943 O O . VAL A 1 124 ? 2.200 -12.601 8.825 1.00 95.75 124 VAL A O 1
ATOM 946 N N . LEU A 1 125 ? 3.084 -12.408 6.776 1.00 95.44 125 LEU A N 1
ATOM 947 C CA . LEU A 1 125 ? 1.804 -12.638 6.082 1.00 95.44 125 LEU A CA 1
ATOM 948 C C . LEU A 1 125 ? 1.270 -14.071 6.204 1.00 95.44 125 LEU A C 1
ATOM 950 O O . LEU A 1 125 ? 0.061 -14.275 6.154 1.00 95.44 125 LEU A O 1
ATOM 954 N N . SER A 1 126 ? 2.151 -15.062 6.348 1.00 95.19 126 SER A N 1
ATOM 955 C CA . SER A 1 126 ? 1.756 -16.474 6.475 1.00 95.19 126 SER A CA 1
ATOM 956 C C . SER A 1 126 ? 1.265 -16.817 7.879 1.00 95.19 126 SER A C 1
ATOM 958 O O . SER A 1 126 ? 0.656 -17.865 8.085 1.00 95.19 126 SER A O 1
ATOM 960 N N . ARG A 1 127 ? 1.527 -15.947 8.859 1.00 94.69 127 ARG A N 1
ATOM 961 C CA . ARG A 1 127 ? 1.056 -16.129 10.228 1.00 94.69 127 ARG A CA 1
ATOM 962 C C . ARG A 1 127 ? -0.326 -15.488 10.358 1.00 94.69 127 ARG A C 1
ATOM 964 O O . ARG A 1 127 ? -0.497 -14.335 9.964 1.00 94.69 127 ARG A O 1
ATOM 971 N N . PRO A 1 128 ? -1.317 -16.191 10.927 1.00 95.50 128 PRO A N 1
ATOM 972 C CA . PRO A 1 128 ? -2.627 -15.601 11.141 1.00 95.50 128 PRO A CA 1
ATOM 973 C C . PRO A 1 128 ? -2.512 -14.407 12.091 1.00 95.50 128 PRO A C 1
ATOM 975 O O . PRO A 1 128 ? -1.820 -14.465 13.112 1.00 95.50 128 PRO A O 1
ATOM 978 N N . TRP A 1 129 ? -3.217 -13.324 11.771 1.00 94.31 129 TRP A N 1
ATOM 979 C CA . TRP A 1 129 ? -3.301 -12.171 12.657 1.00 94.31 129 TRP A CA 1
ATOM 980 C C . TRP A 1 129 ? -4.245 -12.488 13.820 1.00 94.31 129 TRP A C 1
ATOM 982 O O . TRP A 1 129 ? -5.467 -12.430 13.688 1.00 94.31 129 TRP A O 1
ATOM 992 N N . LEU A 1 130 ? -3.664 -12.878 14.954 1.00 93.19 130 LEU A N 1
ATOM 993 C CA . LEU A 1 130 ? -4.395 -13.249 16.162 1.00 93.19 130 LEU A CA 1
ATOM 994 C C . LEU A 1 130 ? -4.303 -12.125 17.193 1.00 93.19 130 LEU A C 1
ATOM 996 O O . LEU A 1 130 ? -3.213 -11.689 17.557 1.00 93.19 130 LEU A O 1
ATOM 1000 N N . LEU A 1 131 ? -5.462 -11.673 17.671 1.00 93.94 131 LEU A N 1
ATOM 1001 C CA . LEU A 1 131 ? -5.564 -10.747 18.795 1.00 93.94 131 LEU A CA 1
ATOM 1002 C C . LEU A 1 131 ? -6.071 -11.485 20.028 1.00 93.94 131 LEU A C 1
ATOM 1004 O O . LEU A 1 131 ? -7.140 -12.101 20.003 1.00 93.94 131 LEU A O 1
ATOM 1008 N N . ASP A 1 132 ? -5.355 -11.339 21.138 1.00 95.31 132 ASP A N 1
ATOM 1009 C CA . ASP A 1 132 ? -5.784 -11.906 22.407 1.00 95.31 132 ASP A CA 1
ATOM 1010 C C . ASP A 1 132 ? -7.069 -11.247 22.908 1.00 95.31 132 ASP A C 1
ATOM 1012 O O . ASP A 1 132 ? -7.230 -10.022 22.920 1.00 95.31 132 ASP A O 1
ATOM 1016 N N . LYS A 1 133 ? -7.984 -12.061 23.447 1.00 94.94 133 LYS A N 1
ATOM 1017 C CA . LYS A 1 133 ? -9.252 -11.578 24.026 1.00 94.94 133 LYS A CA 1
ATOM 1018 C C . LYS A 1 133 ? -9.029 -10.522 25.116 1.00 94.94 133 LYS A C 1
ATOM 1020 O O . LYS A 1 133 ? -9.883 -9.664 25.340 1.00 94.94 133 LYS A O 1
ATOM 1025 N N . ARG A 1 134 ? -7.902 -10.578 25.834 1.00 95.56 134 ARG A N 1
ATOM 1026 C CA . ARG A 1 134 ? -7.521 -9.568 26.834 1.00 95.56 134 ARG A CA 1
ATOM 1027 C C . ARG A 1 134 ? -7.237 -8.213 26.185 1.00 95.56 134 ARG A C 1
ATOM 1029 O O . ARG A 1 134 ? -7.717 -7.203 26.696 1.00 95.56 134 ARG A O 1
ATOM 1036 N N . ASP A 1 135 ? -6.522 -8.200 25.070 1.00 94.25 135 ASP A N 1
ATOM 1037 C CA . ASP A 1 135 ? -6.166 -6.980 24.349 1.00 94.25 135 ASP A CA 1
ATOM 1038 C C . ASP A 1 135 ? -7.381 -6.367 23.666 1.00 94.25 135 ASP A C 1
ATOM 1040 O O . ASP A 1 135 ? -7.607 -5.166 23.792 1.00 94.25 135 ASP A O 1
ATOM 1044 N N . VAL A 1 136 ? -8.246 -7.197 23.076 1.00 95.69 136 VAL A N 1
ATOM 1045 C CA . VAL A 1 136 ? -9.532 -6.745 22.525 1.00 95.69 136 VAL A CA 1
ATOM 1046 C C . VAL A 1 136 ? -10.390 -6.088 23.609 1.00 95.69 136 VAL A C 1
ATOM 1048 O O . VAL A 1 136 ? -10.942 -5.010 23.392 1.00 95.69 136 VAL A O 1
ATOM 1051 N N . ARG A 1 137 ? -10.494 -6.696 24.800 1.00 95.56 137 ARG A N 1
ATOM 1052 C CA . ARG A 1 137 ? -11.239 -6.101 25.926 1.00 95.56 137 ARG A CA 1
ATOM 1053 C C . ARG A 1 137 ? -10.623 -4.784 26.389 1.00 95.56 137 ARG A C 1
ATOM 1055 O O . ARG A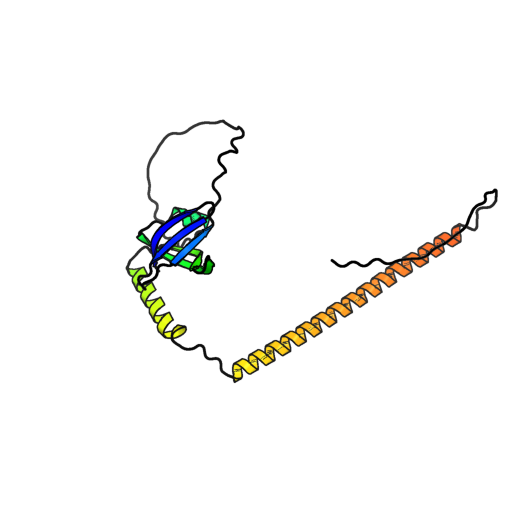 1 137 ? -11.361 -3.834 26.635 1.00 95.56 137 ARG A O 1
ATOM 1062 N N . ARG A 1 138 ? -9.292 -4.717 26.494 1.00 95.69 138 ARG A N 1
ATOM 1063 C CA . ARG A 1 138 ? -8.576 -3.493 26.878 1.00 95.69 138 ARG A CA 1
ATOM 1064 C C . ARG A 1 138 ? -8.817 -2.375 25.862 1.00 95.69 138 ARG A C 1
ATOM 1066 O O . ARG A 1 138 ? -9.199 -1.285 26.268 1.00 95.69 138 ARG A O 1
ATOM 1073 N N . ALA A 1 139 ? -8.679 -2.665 24.569 1.00 94.06 139 ALA A N 1
ATOM 1074 C CA . ALA A 1 139 ? -8.917 -1.707 23.492 1.00 94.06 139 ALA A CA 1
ATOM 1075 C C . ALA A 1 139 ? -10.372 -1.213 23.471 1.00 94.06 139 ALA A C 1
ATOM 1077 O O . ALA A 1 139 ? -10.607 -0.011 23.392 1.00 94.06 139 ALA A O 1
ATOM 1078 N N . LYS A 1 140 ? -11.353 -2.114 23.633 1.00 95.88 140 LYS A N 1
ATOM 1079 C CA . LYS A 1 140 ? -12.775 -1.737 23.730 1.00 95.88 140 LYS A CA 1
ATOM 1080 C C . LYS A 1 140 ? -13.057 -0.843 24.937 1.00 95.88 140 LYS A C 1
ATOM 1082 O O . LYS A 1 140 ? -13.752 0.157 24.799 1.00 95.88 140 LYS A O 1
ATOM 1087 N N . LYS A 1 141 ? -12.508 -1.182 26.110 1.00 96.56 141 LYS A N 1
ATOM 1088 C CA . LYS A 1 141 ? -12.666 -0.370 27.325 1.00 96.56 141 LYS A CA 1
ATOM 1089 C C . LYS A 1 141 ? -12.063 1.024 27.146 1.00 96.56 141 LYS A C 1
ATOM 1091 O O . LYS A 1 141 ? -12.705 1.997 27.524 1.00 96.56 141 LYS A O 1
ATOM 1096 N N . GLN A 1 142 ? -10.867 1.110 26.561 1.00 94.25 142 GLN A N 1
ATOM 1097 C CA . GLN A 1 142 ? -10.211 2.389 26.297 1.00 94.25 142 GLN A CA 1
ATOM 1098 C C . GLN A 1 142 ? -11.029 3.236 25.320 1.00 94.25 142 GLN A C 1
ATOM 1100 O O . GLN A 1 142 ? -11.333 4.380 25.624 1.00 94.25 142 GLN A O 1
ATOM 1105 N N . HIS A 1 143 ? -11.479 2.647 24.210 1.00 95.44 143 HIS A N 1
ATOM 1106 C CA . HIS A 1 143 ? -12.295 3.350 23.226 1.00 95.44 143 HIS A CA 1
ATOM 1107 C C . HIS A 1 143 ? -13.585 3.924 23.832 1.00 95.44 143 HIS A C 1
ATOM 1109 O O . HIS A 1 143 ? -13.912 5.082 23.591 1.00 95.44 143 HIS A O 1
ATOM 1115 N N . LEU A 1 144 ? -14.297 3.149 24.658 1.00 95.38 144 LEU A N 1
ATOM 1116 C CA . LEU A 1 144 ? -15.502 3.632 25.341 1.00 95.38 144 LEU A CA 1
ATOM 1117 C C . LEU A 1 144 ? -15.197 4.776 26.316 1.00 95.38 144 LEU A C 1
ATOM 1119 O O . LEU A 1 144 ? -15.947 5.748 26.366 1.00 95.38 144 LEU A O 1
ATOM 1123 N N . ALA A 1 145 ? -14.097 4.678 27.066 1.00 95.44 145 ALA A N 1
ATOM 1124 C CA . ALA A 1 145 ? -13.669 5.738 27.974 1.00 95.44 145 ALA A CA 1
ATOM 1125 C C . ALA A 1 145 ? -13.294 7.026 27.219 1.00 95.44 145 ALA A C 1
ATOM 1127 O O . ALA A 1 145 ? -13.651 8.115 27.669 1.00 95.44 145 ALA A O 1
ATOM 1128 N N . ASP A 1 146 ? -12.627 6.902 26.069 1.00 94.44 146 ASP A N 1
ATOM 1129 C CA . ASP A 1 146 ? -12.242 8.031 25.219 1.00 94.44 146 ASP A CA 1
ATOM 1130 C C . ASP A 1 146 ? -13.478 8.722 24.624 1.00 94.44 146 ASP A C 1
ATOM 1132 O O . ASP A 1 146 ? -13.593 9.944 24.700 1.00 94.44 146 ASP A O 1
ATOM 1136 N N . VAL A 1 147 ? -14.447 7.951 24.113 1.00 94.88 147 VAL A N 1
ATOM 1137 C CA . VAL A 1 147 ? -15.716 8.480 23.578 1.00 94.88 147 VAL A CA 1
ATOM 1138 C C . VAL A 1 147 ? -16.496 9.246 24.650 1.00 94.88 147 VAL A C 1
ATOM 1140 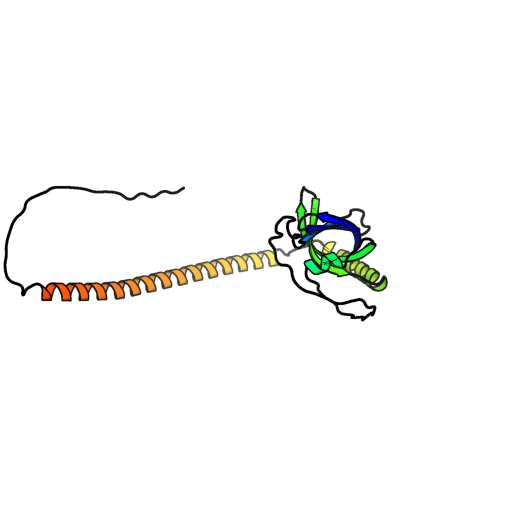O O . VAL A 1 147 ? -16.942 10.367 24.411 1.00 94.88 147 VAL A O 1
ATOM 1143 N N . ASP A 1 148 ? -16.620 8.679 25.847 1.00 95.00 148 ASP A N 1
ATOM 1144 C CA . ASP A 1 148 ? -17.317 9.294 26.981 1.00 95.00 148 ASP A CA 1
ATOM 1145 C C . ASP A 1 148 ? -16.582 10.552 27.499 1.00 95.00 148 ASP A C 1
ATOM 1147 O O . ASP A 1 148 ? -17.190 11.579 27.824 1.00 95.00 148 ASP A O 1
ATOM 1151 N N . ALA A 1 149 ? -15.245 10.537 27.517 1.00 95.00 149 ALA A N 1
ATOM 1152 C CA . ALA A 1 149 ? -14.442 11.720 27.823 1.00 95.00 149 ALA A CA 1
ATOM 1153 C C . ALA A 1 149 ? -14.625 12.835 26.778 1.00 95.00 149 ALA A C 1
ATOM 1155 O O . ALA A 1 149 ? -14.810 14.002 27.153 1.00 95.00 149 ALA A O 1
ATOM 1156 N N . ASP A 1 150 ? -14.624 12.491 25.490 1.00 94.62 150 ASP A N 1
ATOM 1157 C CA . ASP A 1 150 ? -14.849 13.435 24.397 1.00 94.62 150 ASP A CA 1
ATOM 1158 C C . ASP A 1 150 ? -16.264 14.013 24.420 1.00 94.62 150 ASP A C 1
ATOM 1160 O O . ASP A 1 150 ? -16.438 15.222 24.234 1.00 94.62 150 ASP A O 1
ATOM 1164 N N . GLU A 1 151 ? -17.277 13.202 24.723 1.00 94.81 151 GLU A N 1
ATOM 1165 C CA . GLU A 1 151 ? -18.652 13.671 24.874 1.00 94.81 151 GLU A CA 1
ATOM 1166 C C . GLU A 1 151 ? -18.780 14.651 26.046 1.00 94.81 151 GLU A C 1
ATOM 1168 O O . GLU A 1 151 ? -19.303 15.760 25.886 1.00 94.81 151 GLU A O 1
ATOM 1173 N N . ARG A 1 152 ? -18.224 14.315 27.218 1.00 94.06 152 ARG A N 1
ATOM 1174 C CA . ARG A 1 152 ? -18.184 15.238 28.364 1.00 94.06 152 ARG A CA 1
ATOM 1175 C C . ARG A 1 152 ? -17.473 16.541 28.023 1.00 94.06 152 ARG A C 1
ATOM 1177 O O . ARG A 1 152 ? -17.925 17.615 28.431 1.00 94.06 152 ARG A O 1
ATOM 1184 N N . ARG A 1 153 ? -16.371 16.470 27.274 1.00 94.81 153 ARG A N 1
ATOM 1185 C CA . ARG A 1 153 ? -15.630 17.648 26.818 1.00 94.81 153 ARG A CA 1
ATOM 1186 C C . ARG A 1 153 ? -16.462 18.496 25.855 1.00 94.81 153 ARG A C 1
ATOM 1188 O O . ARG A 1 153 ? -16.463 19.717 26.004 1.00 94.81 153 ARG A O 1
ATOM 1195 N N . ARG A 1 154 ? -17.198 17.884 24.920 1.00 95.00 154 ARG A N 1
ATOM 1196 C CA . ARG A 1 154 ? -18.132 18.585 24.020 1.00 95.00 154 ARG A CA 1
ATOM 1197 C C . ARG A 1 154 ? -19.244 19.283 24.804 1.00 95.00 154 ARG A C 1
ATOM 1199 O O . ARG A 1 154 ? -19.391 20.493 24.660 1.00 95.00 154 ARG A O 1
ATOM 1206 N N . ARG A 1 155 ? -19.912 18.579 25.727 1.00 94.94 155 ARG A N 1
ATOM 1207 C CA . ARG A 1 155 ? -20.964 19.149 26.594 1.00 94.94 155 ARG A CA 1
ATOM 1208 C C . ARG A 1 155 ? -20.454 20.329 27.432 1.00 94.94 155 ARG A C 1
ATOM 1210 O O . ARG A 1 155 ? -21.145 21.330 27.580 1.00 94.94 155 ARG A O 1
ATOM 1217 N N . ARG A 1 156 ? -19.234 20.245 27.981 1.00 93.94 156 ARG A N 1
ATOM 1218 C CA . ARG A 1 156 ? -18.614 21.359 28.731 1.00 93.94 156 ARG A CA 1
ATOM 1219 C C . ARG A 1 156 ? -18.369 22.583 27.846 1.00 93.94 156 ARG A C 1
ATOM 1221 O O . ARG A 1 156 ? -18.681 23.693 28.263 1.00 93.94 156 ARG A O 1
ATOM 1228 N N . LYS A 1 157 ? -17.833 22.382 26.637 1.00 95.19 157 LYS A N 1
ATOM 1229 C CA . LYS A 1 157 ? -17.589 23.468 25.675 1.00 95.19 157 LYS A CA 1
ATOM 1230 C C . LYS A 1 157 ? -18.886 24.135 25.225 1.00 95.19 157 LYS A C 1
ATOM 1232 O O . LYS A 1 157 ? -18.933 25.356 25.144 1.00 95.19 157 LYS A O 1
ATOM 1237 N N . GLU A 1 158 ? -19.926 23.352 24.964 1.00 94.94 158 GLU A N 1
ATOM 1238 C CA . GLU A 1 158 ? -21.234 23.869 24.564 1.00 94.94 158 GLU A CA 1
ATOM 1239 C C . GLU A 1 158 ? -21.875 24.709 25.669 1.00 94.94 158 GLU A C 1
ATOM 1241 O O . GLU A 1 158 ? -22.256 25.848 25.414 1.00 94.94 158 GLU A O 1
ATOM 1246 N N . ARG A 1 159 ? -21.888 24.215 26.917 1.00 93.88 159 ARG A N 1
ATOM 1247 C CA . ARG A 1 159 ? -22.369 25.006 28.063 1.00 93.88 159 ARG A CA 1
ATOM 1248 C C . ARG A 1 159 ? -21.607 26.316 28.222 1.00 93.88 159 ARG A C 1
ATOM 1250 O O . ARG A 1 159 ? -22.217 27.353 28.440 1.00 93.88 159 ARG A O 1
ATOM 1257 N N . HIS A 1 160 ? -20.283 26.282 28.088 1.00 93.50 160 HIS A N 1
ATOM 1258 C CA . HIS A 1 160 ? -19.470 27.492 28.156 1.00 93.50 160 HIS A CA 1
ATOM 1259 C C . HIS A 1 160 ? -19.810 28.477 27.027 1.00 93.50 160 HIS A C 1
ATOM 1261 O O . HIS A 1 160 ? -19.887 29.677 27.266 1.00 93.50 160 HIS A O 1
ATOM 1267 N N . ARG A 1 161 ? -20.069 27.978 25.810 1.00 94.75 161 ARG A N 1
ATOM 1268 C CA . ARG A 1 161 ? -20.495 28.808 24.675 1.00 94.75 161 ARG A CA 1
ATOM 1269 C C . ARG A 1 161 ? -21.860 29.456 24.920 1.00 94.75 161 ARG A C 1
ATOM 1271 O O . ARG A 1 161 ? -22.011 30.636 24.630 1.00 94.75 161 ARG A O 1
ATOM 1278 N N . LEU A 1 162 ? -22.821 28.708 25.466 1.00 94.56 162 LEU A N 1
ATOM 1279 C CA . LEU A 1 162 ? -24.151 29.227 25.806 1.00 94.56 162 LEU A CA 1
ATOM 1280 C C . LEU A 1 162 ? -24.071 30.324 26.874 1.00 94.56 162 LEU A C 1
ATOM 1282 O O . LEU A 1 162 ? -24.643 31.390 26.681 1.00 94.56 162 LEU A O 1
ATOM 1286 N N . LEU A 1 163 ? -23.295 30.107 27.941 1.00 93.06 163 LEU A N 1
ATOM 1287 C CA . LEU A 1 163 ? -23.093 31.110 28.994 1.00 93.06 163 LEU A CA 1
ATOM 1288 C C . LEU A 1 163 ? -22.438 32.390 28.458 1.00 93.06 163 LEU A C 1
ATOM 1290 O O . LEU A 1 163 ? -22.870 33.489 28.792 1.00 93.06 163 LEU A O 1
ATOM 1294 N N . GLN A 1 164 ? -21.426 32.266 27.593 1.00 90.94 164 GLN A N 1
ATOM 1295 C CA . GLN A 1 164 ? -20.802 33.428 26.952 1.00 90.94 164 GLN A CA 1
ATOM 1296 C C . GLN A 1 164 ? -21.777 34.200 26.060 1.00 90.94 164 GLN A C 1
ATOM 1298 O O . GLN A 1 164 ? -21.726 35.429 26.014 1.00 90.94 164 GLN A O 1
ATOM 1303 N N . GLN A 1 165 ? -22.648 33.492 25.341 1.00 91.25 165 GLN A N 1
ATOM 1304 C CA . GLN A 1 165 ? -23.657 34.110 24.490 1.00 91.25 165 GLN A CA 1
ATOM 1305 C C . GLN A 1 165 ? -24.710 34.847 25.326 1.00 91.25 165 GLN A C 1
ATOM 1307 O O . GLN A 1 165 ? -24.996 36.005 25.042 1.00 91.25 165 GLN A O 1
ATOM 1312 N N . GLU A 1 166 ? -25.198 34.234 26.407 1.00 90.81 166 GLU A N 1
ATOM 1313 C CA . GLU A 1 166 ? -26.129 34.869 27.345 1.00 90.81 166 GLU A CA 1
ATOM 1314 C C . GLU A 1 166 ? -25.516 36.118 28.001 1.00 90.81 166 GLU A C 1
ATOM 1316 O O . GLU A 1 166 ? -26.161 37.164 28.093 1.00 90.81 166 GLU A O 1
ATOM 1321 N N . GLU A 1 167 ? -24.246 36.056 28.414 1.00 90.25 167 GLU A N 1
ATOM 1322 C CA . GLU A 1 167 ? -23.547 37.215 28.973 1.00 90.25 167 GLU A CA 1
ATOM 1323 C C . GLU A 1 167 ? -23.378 38.335 27.933 1.00 90.25 167 GLU A C 1
ATOM 1325 O O . GLU A 1 167 ? -23.598 39.513 28.237 1.00 90.25 167 GLU A O 1
ATOM 1330 N N . ALA A 1 168 ? -23.037 37.990 26.688 1.00 88.56 168 ALA A N 1
ATOM 1331 C CA . ALA A 1 168 ? -22.946 38.948 25.591 1.00 88.56 168 ALA A CA 1
ATOM 1332 C C . ALA A 1 168 ? -24.306 39.595 25.274 1.00 88.56 168 ALA A C 1
ATOM 1334 O O . ALA A 1 168 ? -24.367 40.809 25.058 1.00 88.56 168 ALA A O 1
ATOM 1335 N N . ASP A 1 169 ? -25.393 38.824 25.296 1.00 87.69 169 ASP A N 1
ATOM 1336 C CA . ASP A 1 169 ? -26.752 39.316 25.069 1.00 87.69 169 ASP A CA 1
ATOM 1337 C C . ASP A 1 169 ? -27.230 40.213 26.217 1.00 87.69 169 ASP A C 1
ATOM 1339 O O . ASP A 1 169 ? -27.787 41.284 25.961 1.00 87.69 169 ASP A O 1
ATOM 1343 N N . ARG A 1 170 ? -26.918 39.876 27.478 1.00 84.94 170 ARG A N 1
ATOM 1344 C CA . ARG A 1 170 ? -27.157 40.765 28.630 1.00 84.94 170 ARG A CA 1
ATOM 1345 C C . ARG A 1 170 ? -26.420 42.094 28.481 1.00 84.94 170 ARG A C 1
ATOM 1347 O O . ARG A 1 170 ? -27.025 43.148 28.676 1.00 84.94 170 ARG A O 1
ATOM 1354 N N . ARG A 1 171 ? -25.144 42.074 28.077 1.00 80.75 171 ARG A N 1
ATOM 1355 C CA . ARG A 1 171 ? -24.367 43.302 27.814 1.00 80.75 171 ARG A CA 1
ATOM 1356 C C . ARG A 1 171 ? -24.981 44.136 26.680 1.00 80.75 171 ARG A C 1
ATOM 1358 O O . ARG A 1 171 ? -25.027 45.360 26.780 1.00 80.75 171 ARG A O 1
ATOM 1365 N N . ARG A 1 172 ? -25.504 43.498 25.626 1.00 78.00 172 ARG A N 1
ATOM 1366 C CA . ARG A 1 172 ? -26.195 44.178 24.510 1.00 78.00 172 ARG A CA 1
ATOM 1367 C C . ARG A 1 172 ? -27.569 44.739 24.902 1.00 78.00 172 ARG A C 1
ATOM 1369 O O . ARG A 1 172 ? -27.939 45.807 24.419 1.00 78.00 172 ARG A O 1
ATOM 1376 N N . GLY A 1 173 ? -28.315 44.049 25.765 1.00 66.00 173 GLY A N 1
ATOM 1377 C CA . GLY A 1 173 ? -29.632 44.471 26.254 1.00 66.00 173 GLY A CA 1
ATOM 1378 C C . GLY A 1 173 ? -29.575 45.711 27.148 1.00 66.00 173 GLY A C 1
ATOM 1379 O O . GLY A 1 173 ? -30.368 46.634 26.961 1.00 66.00 173 GLY A O 1
ATOM 1380 N N . VAL A 1 174 ? -28.585 45.789 28.045 1.00 60.00 174 VAL A N 1
ATOM 1381 C CA . VAL A 1 174 ? -28.360 46.970 28.902 1.00 60.00 174 VAL A CA 1
ATOM 1382 C C . VAL A 1 174 ? -28.037 48.212 28.057 1.00 60.00 174 VAL A C 1
ATOM 1384 O O . VAL A 1 174 ? -28.626 49.268 28.271 1.00 60.00 174 VAL A O 1
ATOM 1387 N N . GLY A 1 175 ? -27.215 48.073 27.009 1.00 57.66 175 GLY A N 1
ATOM 1388 C CA . GLY A 1 175 ? -26.908 49.176 26.088 1.00 57.66 175 GLY A CA 1
ATOM 1389 C C . GLY A 1 175 ? -28.094 49.667 25.240 1.00 57.66 175 GLY A C 1
ATOM 1390 O O . GLY A 1 175 ? -28.088 50.811 24.787 1.00 57.66 175 GLY A O 1
ATOM 1391 N N . LYS A 1 176 ? -29.129 48.840 25.024 1.00 56.78 176 LYS A N 1
ATOM 1392 C CA . LYS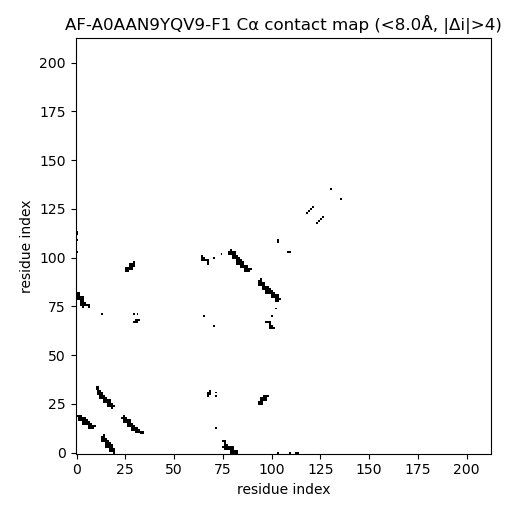 A 1 176 ? -30.378 49.257 24.354 1.00 56.78 176 LYS A CA 1
ATOM 1393 C C . LYS A 1 176 ? -31.348 49.956 25.311 1.00 56.78 176 LYS A C 1
ATOM 1395 O O . LYS A 1 176 ? -31.976 50.929 24.902 1.00 56.78 176 LYS A O 1
ATOM 1400 N N . ALA A 1 177 ? -31.452 49.503 26.561 1.00 55.53 177 ALA A N 1
ATOM 1401 C CA . ALA A 1 177 ? -32.319 50.122 27.567 1.00 55.53 177 ALA A CA 1
ATOM 1402 C C . ALA A 1 177 ? -31.871 51.553 27.923 1.00 55.53 177 ALA A C 1
ATOM 1404 O O . ALA A 1 177 ? -32.709 52.453 27.992 1.00 55.53 177 ALA A O 1
ATOM 1405 N N . ASP A 1 178 ? -30.559 51.792 28.041 1.00 55.06 178 ASP A N 1
ATOM 1406 C CA . ASP A 1 178 ? -30.020 53.147 28.237 1.00 55.06 178 ASP A CA 1
ATOM 1407 C C . ASP A 1 178 ? -30.255 54.056 27.021 1.00 55.06 178 ASP A C 1
ATOM 1409 O O . ASP A 1 178 ? -30.565 55.239 27.170 1.00 55.06 178 ASP A O 1
ATOM 1413 N N . ARG A 1 179 ? -30.203 53.503 25.800 1.00 53.50 179 ARG A N 1
ATOM 1414 C CA . ARG A 1 179 ? -30.505 54.258 24.572 1.00 53.50 179 ARG A CA 1
ATOM 1415 C C . ARG A 1 179 ? -31.972 54.683 24.488 1.00 53.50 179 ARG A C 1
ATOM 1417 O O . ARG A 1 179 ? -32.234 55.815 24.099 1.00 53.50 179 ARG A O 1
ATOM 1424 N N . HIS A 1 180 ? -32.908 53.818 24.884 1.00 51.75 180 HIS A N 1
ATOM 1425 C CA . HIS A 1 180 ? -34.335 54.159 24.908 1.00 51.75 180 HIS A CA 1
ATOM 1426 C C . HIS A 1 180 ? -34.686 55.164 26.016 1.00 51.75 180 HIS A C 1
ATOM 1428 O O . HIS A 1 180 ? -35.539 56.020 25.805 1.00 51.75 180 HIS A O 1
ATOM 1434 N N . ARG A 1 181 ? -34.005 55.132 27.171 1.00 49.28 181 ARG A N 1
ATOM 1435 C CA . ARG A 1 181 ? -34.204 56.124 28.245 1.00 49.28 181 ARG A CA 1
ATOM 1436 C C . ARG A 1 181 ? -33.694 57.521 27.866 1.00 49.28 181 ARG A C 1
ATOM 1438 O O . ARG A 1 181 ? -34.306 58.519 28.253 1.00 49.28 181 ARG A O 1
ATOM 1445 N N . ALA A 1 182 ? -32.615 57.595 27.084 1.00 52.19 182 ALA A N 1
ATOM 1446 C CA . ALA A 1 182 ? -32.090 58.857 26.568 1.00 52.19 182 ALA A CA 1
ATOM 1447 C C . ALA A 1 182 ? -33.022 59.498 25.523 1.00 52.19 182 ALA A C 1
ATOM 1449 O O . ALA A 1 182 ? -33.193 60.712 25.542 1.00 52.19 182 ALA A O 1
ATOM 1450 N N . THR A 1 183 ? -33.683 58.704 24.672 1.00 52.75 183 THR A N 1
ATOM 1451 C CA . THR A 1 183 ? -34.625 59.225 23.663 1.00 52.75 183 THR A CA 1
ATOM 1452 C C . THR A 1 183 ? -35.959 59.692 24.253 1.00 52.75 183 THR A C 1
ATOM 1454 O O . THR A 1 183 ? -36.505 60.684 23.788 1.00 52.75 183 THR A O 1
ATOM 1457 N N . THR A 1 184 ? -36.476 59.060 25.315 1.00 48.56 184 THR A N 1
ATOM 1458 C CA . THR A 1 184 ? -37.763 59.477 25.918 1.00 48.56 184 THR A CA 1
ATOM 1459 C C . THR A 1 184 ? -37.650 60.770 26.737 1.00 48.56 184 THR A C 1
ATOM 1461 O O . THR A 1 184 ? -38.641 61.462 26.942 1.00 48.56 184 THR A O 1
ATOM 1464 N N . THR A 1 185 ? -36.447 61.125 27.202 1.00 46.53 185 THR A N 1
ATOM 1465 C CA . THR A 1 185 ? -36.230 62.342 28.009 1.00 46.53 185 THR A CA 1
ATOM 1466 C C . THR A 1 185 ? -36.071 63.597 27.141 1.00 46.53 185 THR A C 1
ATOM 1468 O O . THR A 1 185 ? -36.306 64.705 27.616 1.00 46.53 185 THR A O 1
ATOM 1471 N N . THR A 1 186 ? -35.727 63.451 25.858 1.00 49.50 186 THR A N 1
ATOM 1472 C CA . THR A 1 186 ? -35.556 64.586 24.935 1.00 49.50 186 THR A CA 1
ATOM 1473 C C . THR A 1 186 ? -36.833 65.015 24.208 1.00 49.50 186 THR A C 1
ATOM 1475 O O . THR A 1 186 ? -36.864 66.122 23.683 1.00 49.50 186 THR A O 1
ATOM 1478 N N . ASP A 1 187 ? -37.907 64.218 24.230 1.00 44.69 187 ASP A N 1
ATOM 1479 C CA . ASP A 1 187 ? -39.135 64.504 23.461 1.00 44.69 187 ASP A CA 1
ATOM 1480 C C . ASP A 1 187 ? -40.235 65.263 24.236 1.00 44.69 187 ASP A C 1
ATOM 1482 O O . ASP A 1 187 ? -41.302 65.541 23.694 1.00 44.69 187 ASP A O 1
ATOM 1486 N N . LEU A 1 188 ? -39.992 65.676 25.488 1.00 45.44 188 LEU A N 1
ATOM 1487 C CA . LEU A 1 188 ? -40.967 66.436 26.295 1.00 45.44 188 LEU A CA 1
ATOM 1488 C C . LEU A 1 188 ? -40.803 67.968 26.234 1.00 45.44 188 LEU A C 1
ATOM 1490 O O . LEU A 1 188 ? -41.507 68.691 26.938 1.00 45.44 188 LEU A O 1
ATOM 1494 N N . VAL A 1 189 ? -39.928 68.482 25.360 1.00 48.72 189 VAL A N 1
ATOM 1495 C CA . VAL A 1 189 ? -39.724 69.929 25.147 1.00 48.72 189 VAL A CA 1
ATOM 1496 C C . VAL A 1 189 ? -39.802 70.297 23.656 1.00 48.72 189 VAL A C 1
ATOM 1498 O O . VAL A 1 189 ? -38.938 70.983 23.122 1.00 48.72 189 VAL A O 1
ATOM 1501 N N . HIS A 1 190 ? -40.862 69.884 22.953 1.00 41.12 190 HIS A N 1
ATOM 1502 C CA . HIS A 1 190 ? -41.286 70.600 21.741 1.00 41.12 190 HIS A CA 1
ATOM 1503 C C . HIS A 1 190 ? -42.807 70.568 21.524 1.00 41.12 190 HIS A C 1
ATOM 1505 O O . HIS A 1 190 ? -43.384 69.726 20.849 1.00 41.12 190 HIS A O 1
ATOM 1511 N N . ARG A 1 191 ? -43.446 71.523 22.197 1.00 37.06 191 ARG A N 1
ATOM 1512 C CA . ARG A 1 191 ? -44.562 72.377 21.770 1.00 37.06 191 ARG A CA 1
ATOM 1513 C C . ARG A 1 191 ? -45.182 72.132 20.363 1.00 37.06 191 ARG A C 1
ATOM 1515 O O . ARG A 1 191 ? -44.523 72.312 19.352 1.00 37.06 191 ARG A O 1
ATOM 1522 N N . GLN A 1 192 ? -46.516 71.999 20.391 1.00 37.94 192 GLN A N 1
ATOM 1523 C CA . GLN A 1 192 ? -47.549 72.472 19.438 1.00 37.94 192 GLN A CA 1
ATOM 1524 C C . GLN A 1 192 ? -47.863 71.718 18.119 1.00 37.94 192 GLN A C 1
ATOM 1526 O O . GLN A 1 192 ? -47.026 71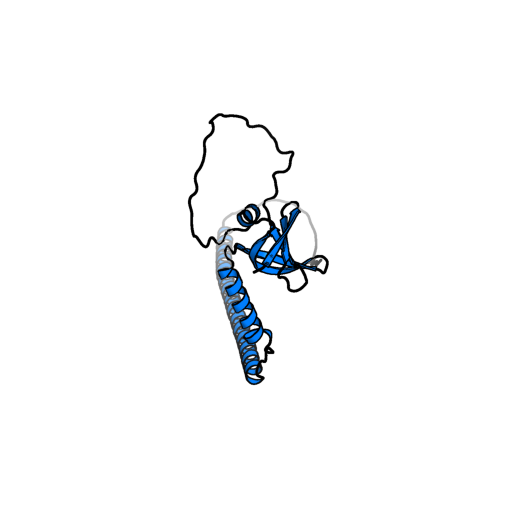.471 17.265 1.00 37.94 192 GLN A O 1
ATOM 1531 N N . SER A 1 193 ? -49.174 71.456 17.993 1.00 36.50 193 SER A N 1
ATOM 1532 C CA . SER A 1 193 ? -50.045 71.012 16.882 1.00 36.50 193 SER A CA 1
ATOM 1533 C C . SER A 1 193 ? -49.914 71.844 15.575 1.00 36.50 193 SER A C 1
ATOM 1535 O O . SER A 1 193 ? -49.296 72.903 15.655 1.00 36.50 193 SER A O 1
ATOM 1537 N N . PRO A 1 194 ? -50.586 71.526 14.424 1.00 51.84 194 PRO A N 1
ATOM 1538 C CA . PRO A 1 194 ? -51.726 70.603 14.245 1.00 51.84 194 PRO A CA 1
ATOM 1539 C C . PRO A 1 194 ? -51.817 69.789 12.919 1.00 51.84 194 PRO A C 1
ATOM 1541 O O . PRO A 1 194 ? -51.076 69.985 11.967 1.00 51.84 194 PRO A O 1
ATOM 1544 N N . ALA A 1 195 ? -52.885 68.975 12.863 1.00 33.09 195 ALA A N 1
ATOM 1545 C CA . ALA A 1 195 ? -53.773 68.725 11.712 1.00 33.09 195 ALA A CA 1
ATOM 1546 C C . ALA A 1 195 ? -53.724 67.361 10.980 1.00 33.09 195 ALA A C 1
ATOM 1548 O O . ALA A 1 195 ? -52.842 67.062 10.192 1.00 33.09 195 ALA A O 1
ATOM 1549 N N . LYS A 1 196 ? -54.847 66.641 11.161 1.00 42.22 196 LYS A N 1
ATOM 1550 C CA . LYS A 1 196 ? -55.679 65.935 10.160 1.00 42.22 196 LYS A CA 1
ATOM 1551 C C . LYS A 1 196 ? -55.029 64.888 9.236 1.00 42.22 196 LYS A C 1
ATOM 1553 O O . LYS A 1 196 ? -54.414 65.225 8.236 1.00 42.22 196 LYS A O 1
ATOM 1558 N N . SER A 1 197 ? -55.441 63.630 9.415 1.00 38.88 197 SER A N 1
ATOM 1559 C CA . SER A 1 197 ? -56.257 62.810 8.475 1.00 38.88 197 SER A CA 1
ATOM 1560 C C . SER A 1 197 ? -56.151 61.331 8.900 1.00 38.88 197 SER A C 1
ATOM 1562 O O . SER A 1 197 ? -55.073 60.849 9.201 1.00 38.88 197 SER A O 1
ATOM 1564 N N . LYS A 1 198 ? -57.248 60.705 9.347 1.00 41.00 198 LYS A N 1
ATOM 1565 C CA . LYS A 1 198 ? -58.178 59.818 8.610 1.00 41.00 198 LYS A CA 1
ATOM 1566 C C . LYS A 1 198 ? -57.540 58.571 7.964 1.00 41.00 198 LYS A C 1
ATOM 1568 O O . LYS A 1 198 ? -56.757 58.692 7.036 1.00 41.00 198 LYS A O 1
ATOM 1573 N N . GLY A 1 199 ? -58.076 57.408 8.361 1.00 34.25 199 GLY A N 1
ATOM 1574 C CA . GLY A 1 199 ? -57.921 56.087 7.725 1.00 34.25 199 GLY A CA 1
ATOM 1575 C C . GLY A 1 199 ? -56.799 55.270 8.361 1.00 34.25 199 GLY A C 1
ATOM 1576 O O . GLY A 1 199 ? -55.721 55.794 8.563 1.00 34.25 199 GLY A O 1
ATOM 1577 N N . GLY A 1 200 ? -56.931 54.009 8.757 1.00 37.66 200 GLY A N 1
ATOM 1578 C CA . GLY A 1 200 ? -57.942 52.958 8.644 1.00 37.66 200 GLY A CA 1
ATOM 1579 C C . GLY A 1 200 ? -57.298 51.714 9.294 1.00 37.66 200 GLY A C 1
ATOM 1580 O O . GLY A 1 200 ? -56.076 51.612 9.318 1.00 37.66 200 GLY A O 1
ATOM 1581 N N . ARG A 1 201 ? -58.049 50.895 10.047 1.00 39.12 201 ARG A N 1
ATOM 1582 C CA . ARG A 1 201 ? -58.305 49.457 9.770 1.00 39.12 201 ARG A CA 1
ATOM 1583 C C . ARG A 1 201 ? -57.173 48.732 9.005 1.00 39.12 201 ARG A C 1
ATOM 1585 O O . ARG A 1 201 ? -56.769 49.219 7.964 1.00 39.12 201 ARG A O 1
ATOM 1592 N N . THR A 1 202 ? -56.680 47.537 9.330 1.00 42.59 202 THR A N 1
ATOM 1593 C CA . THR A 1 202 ? -57.098 46.385 10.163 1.00 42.59 202 THR A CA 1
ATOM 1594 C C . THR A 1 202 ? -56.075 45.273 9.885 1.00 42.59 202 THR A C 1
ATOM 1596 O O . THR A 1 202 ? -55.649 45.207 8.739 1.00 42.59 202 THR A O 1
ATOM 1599 N N . HIS A 1 203 ? -55.854 44.365 10.853 1.00 37.44 203 HIS A N 1
ATOM 1600 C CA . HIS A 1 203 ? -55.445 42.943 10.700 1.00 37.44 203 HIS A CA 1
ATOM 1601 C C . HIS A 1 203 ? -54.160 42.629 9.903 1.00 37.44 203 HIS A C 1
ATOM 1603 O O . HIS A 1 203 ? -53.721 43.386 9.058 1.00 37.44 203 HIS A O 1
ATOM 1609 N N . GLY A 1 204 ? -53.451 41.525 10.087 1.00 39.34 204 GLY A N 1
ATOM 1610 C CA . GLY A 1 204 ? -53.568 40.286 10.855 1.00 39.34 204 GLY A CA 1
ATOM 1611 C C . GLY A 1 204 ? -52.227 39.562 10.621 1.00 39.34 204 GLY A C 1
ATOM 1612 O O . GLY A 1 204 ? -51.547 39.832 9.636 1.00 39.34 204 GLY A O 1
ATOM 1613 N N . ASP A 1 205 ? -51.683 38.915 11.641 1.00 41.41 205 ASP A N 1
ATOM 1614 C CA . ASP A 1 205 ? -51.630 37.450 11.751 1.00 41.41 205 ASP A CA 1
ATOM 1615 C C . ASP A 1 205 ? -50.810 36.704 10.688 1.00 41.41 205 ASP A C 1
ATOM 1617 O O . ASP A 1 205 ? -51.119 36.723 9.501 1.00 41.41 205 ASP A O 1
ATOM 1621 N N . GLY A 1 206 ? -49.866 35.907 11.204 1.00 41.03 206 GLY A N 1
ATOM 1622 C CA . GLY A 1 206 ? -49.350 34.691 10.573 1.00 41.03 206 GLY A CA 1
ATOM 1623 C C . GLY A 1 206 ? -48.284 34.908 9.498 1.00 41.03 206 GLY A C 1
ATOM 1624 O O . GLY A 1 206 ? -48.266 35.908 8.807 1.00 41.03 206 GLY A O 1
ATOM 1625 N N . GLN A 1 207 ? -47.337 34.011 9.270 1.00 49.53 207 GLN A N 1
ATOM 1626 C CA . GLN A 1 207 ? -47.101 32.671 9.785 1.00 49.53 207 GLN A CA 1
ATOM 1627 C C . GLN A 1 207 ? -45.656 32.307 9.412 1.00 49.53 207 GLN A C 1
ATOM 1629 O O . GLN A 1 207 ? -45.070 32.845 8.475 1.00 49.53 207 GLN A O 1
ATOM 1634 N N . TYR A 1 208 ? -45.100 31.388 10.186 1.00 48.03 208 TYR A N 1
ATOM 1635 C CA . TYR A 1 208 ? -43.882 30.639 9.914 1.00 48.03 208 TYR A CA 1
ATOM 1636 C C . TYR A 1 208 ? -44.056 29.818 8.638 1.00 48.03 208 TYR A C 1
ATOM 1638 O O . TYR A 1 208 ? -45.114 29.216 8.465 1.00 48.03 208 TYR A O 1
ATOM 1646 N N . ASP A 1 209 ? -43.009 29.714 7.822 1.00 55.97 209 ASP A N 1
ATOM 1647 C CA . ASP A 1 209 ? -42.916 28.622 6.860 1.00 55.97 209 ASP A CA 1
ATOM 1648 C C . ASP A 1 209 ? -41.536 27.972 6.930 1.00 55.97 209 ASP A C 1
ATOM 1650 O O . ASP A 1 209 ? -40.488 28.625 6.894 1.00 55.97 209 ASP A O 1
ATOM 1654 N N . ALA A 1 210 ? -41.579 26.665 7.138 1.00 51.41 210 ALA A N 1
ATOM 1655 C CA . ALA A 1 210 ? -40.467 25.776 7.371 1.00 51.41 210 ALA A CA 1
ATOM 1656 C C . ALA A 1 210 ? -40.542 24.701 6.296 1.00 51.41 210 ALA A C 1
ATOM 1658 O O . ALA A 1 210 ? -41.408 23.841 6.372 1.00 51.41 210 ALA A O 1
ATOM 1659 N N . LEU A 1 211 ? -39.628 24.726 5.328 1.00 58.06 211 LEU A N 1
ATOM 1660 C CA . LEU A 1 211 ? -39.396 23.645 4.367 1.00 58.06 211 LEU A CA 1
ATOM 1661 C C . LEU A 1 211 ? -37.889 23.675 4.030 1.00 58.06 211 LEU A C 1
ATOM 1663 O O . LEU A 1 211 ? -37.364 24.732 3.701 1.00 58.06 211 LEU A O 1
ATOM 1667 N N . GLY A 1 212 ? -37.088 22.615 4.150 1.00 42.03 212 GLY A N 1
ATOM 1668 C CA . GLY A 1 212 ? -37.433 21.208 4.319 1.00 42.03 212 GLY A CA 1
ATOM 1669 C C . GLY A 1 212 ? -37.647 20.509 2.979 1.00 42.03 212 GLY A C 1
ATOM 1670 O O . GLY A 1 212 ? -38.721 19.959 2.773 1.00 42.03 212 GLY A O 1
ATOM 1671 N N . LEU A 1 213 ? -36.641 20.557 2.097 1.00 39.75 213 LEU A N 1
ATOM 1672 C CA . LEU A 1 213 ? -36.389 19.616 0.998 1.00 39.75 213 LEU A CA 1
ATOM 1673 C C . LEU A 1 213 ? -34.902 19.652 0.629 1.00 39.75 213 LEU A C 1
ATOM 1675 O O . LEU A 1 213 ? -34.363 20.775 0.502 1.00 39.75 213 LEU A O 1
#

Solvent-accessible surface area (backbone atoms only — not comparable to full-atom values): 13561 Å² total; per-residue (Å²): 109,31,32,27,72,42,77,49,83,51,97,40,29,38,36,34,32,31,36,66,87,81,83,69,70,42,43,35,38,37,64,36,80,64,75,79,69,93,83,78,83,75,87,79,89,85,82,86,89,86,80,90,82,81,90,80,91,77,93,70,97,62,94,67,84,52,56,64,66,59,55,61,78,79,62,55,70,74,40,40,31,38,78,41,60,47,83,43,78,55,94,93,37,69,30,30,44,58,72,42,59,43,80,54,90,46,72,72,58,50,55,53,48,52,52,53,51,51,49,45,40,61,75,50,70,68,45,80,92,78,78,54,71,67,55,54,51,52,52,53,54,50,51,53,52,51,52,53,51,50,48,53,50,50,54,53,52,49,53,52,51,53,53,54,50,53,53,50,49,52,58,53,50,56,60,48,54,56,52,53,57,58,54,65,69,65,68,81,79,72,85,83,86,87,83,89,80,86,88,76,90,78,89,78,85,87,78,90,85,87,80,92,129

InterPro domains:
  IPR012340 Nucleic acid-binding, OB-fold [G3DSA:2.40.50.140] (3-130)
  IPR012340 Nucleic acid-binding, OB-fold [SSF50249] (3-107)
  IPR018856 CST complex subunit Stn1, N-terminal [PF10451] (66-142)

Secondary structure (DSSP, 8-state):
-EEEEEEEEETTEEEEEEE-SSS--EEEEEE-PPPPPTT----------------------------TTHHHHT--TT-EEEEEEEEEEETTEEEEEEEEEEE---HHHHHHHHHHHHHHIIIIITS-----HHHHHHHHHHHHHHHHHHHHHHHHHHHHHHHHHHHHHHHHHHHHHHHHHHHHHHTTS------------------------

Sequence (213 aa):
MWVVVAIDDFYGHRVYTIDDSTGECIECSVETPKPPKPGAQGAKEVARGGAASSSRTATAQGTATTSSSVLAADIDVGMVVDVKGRVKLFRDRKQIKIQKVQRIGSTAQEVQFWGKIQDFRRDVLSRPWLLDKRDVRRAKKQHLADVDADERRRRRKERHRLLQQEEADRRRGVGKADRHRATTTTDLVHRQSPAKSKGGRTHGDGQYDALGL

Radius of gyration: 37.13 Å; Cα contacts (8 Å, |Δi|>4): 178; chains: 1; bounding box: 86×89×62 Å

pLDDT: mean 74.53, std 23.65, range [28.08, 96.56]

Mean predicted aligned error: 17.74 Å